Protein AF-A0AAW0Q7K5-F1 (afdb_monomer_lite)

Secondary structure (DSSP, 8-state):
--------PPPP--------------------------TTHHHHHHHHHHHHHHHHHHHHHHHHHHHHHHHHHHHSS------------------------------------TTTTTSPPPP-S-HHHHHHHHHHHHHHHHHHHTTTSTTHHHHHHHHHHHHHHHHHHHHHHTSHHHHHS-HHHHHHHHHHHHHHHHHHT-HHHHHHHHHHHHHHHHHHHHGGG--------

Foldseek 3Di:
DDDDDDDDDDDDDDDDDDDDDDDDDDDPPPPPPPPPPPPVVLVVLLVLLVLLLVLLLVLLQVLLVVVQVVLVVVVVDPPPPPPPPPPDDDDDDDDDDDDDDDDDDDPPPPPPPPVVVSDQDHRDSQSLVSLVSVLSVQCVVLVVCPVPDPCSNVVSVVVSVLSNVLSCLSVVSNDSVLSVVDDVSSVSNLVSSLVSSVVSVPVVSNVSSVVSVVVVVCVVVPPVPPPDDPDDD

Sequence (233 aa):
MDYQMDCDGPPSDQQPTTFTPGARHRSIASAASHGSRDSNQVPQVYIAIGRIHEICLRATSIYLSALDANRRARESCPALPTTPRTLFNDNNDSSNCNTGSHAGSPCHHPQQDENTTRQIPQPSNSLLKNISIICNQLWKGSQRDRLDVLNVEREAAKTMALLLEWAETVVLGDYDEWALAGEDAFWKVVHAGRHLCDWLGVQESIEAMNELETQLASEVGGIKGGGGVSTTE

Radius of gyration: 32.58 Å; chains: 1; bounding box: 55×69×115 Å

pLDDT: mean 72.69, std 23.56, range [35.53, 98.5]

Structure (mmCIF, N/CA/C/O backbone):
data_AF-A0AAW0Q7K5-F1
#
_entry.id   AF-A0AAW0Q7K5-F1
#
loop_
_atom_site.group_PDB
_atom_site.id
_atom_site.type_symbol
_atom_site.label_atom_id
_atom_site.label_alt_id
_atom_site.label_comp_id
_atom_site.label_asym_id
_atom_site.label_entity_id
_atom_site.label_seq_id
_atom_site.pdbx_PDB_ins_code
_atom_site.Cartn_x
_atom_site.Cartn_y
_atom_site.Cartn_z
_atom_site.occupancy
_atom_site.B_iso_or_equiv
_atom_site.auth_seq_id
_atom_site.auth_comp_id
_atom_site.auth_asym_id
_atom_site.auth_atom_id
_atom_site.pdbx_PDB_model_num
ATOM 1 N N . MET A 1 1 ? -34.320 -46.831 13.218 1.00 48.16 1 MET A N 1
ATOM 2 C CA . MET A 1 1 ? -33.820 -45.885 12.200 1.00 48.16 1 MET A CA 1
ATOM 3 C C . MET A 1 1 ? -32.331 -46.116 12.142 1.00 48.16 1 MET A C 1
ATOM 5 O O . MET A 1 1 ? -31.591 -45.529 12.921 1.00 48.16 1 MET A O 1
ATOM 9 N N . ASP A 1 2 ? -31.951 -47.085 11.320 1.00 42.22 2 ASP A N 1
ATOM 10 C CA . ASP A 1 2 ? -30.590 -47.581 11.172 1.00 42.22 2 ASP A CA 1
ATOM 11 C C . ASP A 1 2 ? -29.935 -46.842 10.009 1.00 42.22 2 ASP A C 1
ATOM 13 O O . ASP A 1 2 ? -30.425 -46.891 8.881 1.00 42.22 2 ASP A O 1
ATOM 17 N N . TYR A 1 3 ? -28.865 -46.106 10.301 1.00 52.34 3 TYR A N 1
ATOM 18 C CA . TYR A 1 3 ? -28.045 -45.453 9.288 1.00 52.34 3 TYR A CA 1
ATOM 19 C C . TYR A 1 3 ? -26.945 -46.423 8.851 1.00 52.34 3 TYR A C 1
ATOM 21 O O . TYR A 1 3 ? -25.943 -46.601 9.541 1.00 52.34 3 TYR A O 1
ATOM 29 N N . GLN A 1 4 ? -27.173 -47.059 7.704 1.00 59.16 4 GLN A N 1
ATOM 30 C CA . GLN A 1 4 ? -26.191 -47.833 6.954 1.00 59.16 4 GLN A CA 1
ATOM 31 C C . GLN A 1 4 ? -25.185 -46.850 6.323 1.00 59.16 4 GLN A C 1
ATOM 33 O O . GLN A 1 4 ? -25.566 -45.987 5.535 1.00 59.16 4 GLN A O 1
ATOM 38 N N . MET A 1 5 ? -23.917 -46.937 6.726 1.00 55.69 5 MET A N 1
ATOM 39 C CA . MET A 1 5 ? -22.789 -46.229 6.111 1.00 55.69 5 MET A CA 1
ATOM 40 C C . MET A 1 5 ? -22.217 -47.118 5.004 1.00 55.69 5 MET A C 1
ATOM 42 O O . MET A 1 5 ? -21.571 -48.121 5.307 1.00 55.69 5 MET A O 1
ATOM 46 N N . ASP A 1 6 ? -22.460 -46.760 3.744 1.00 55.06 6 ASP A N 1
ATOM 47 C CA . ASP A 1 6 ? -21.810 -47.380 2.588 1.00 55.06 6 ASP A CA 1
ATOM 48 C C . ASP A 1 6 ? -20.457 -46.702 2.327 1.00 55.06 6 ASP A C 1
ATOM 50 O O . ASP A 1 6 ? -20.365 -45.495 2.092 1.00 55.06 6 ASP A O 1
ATOM 54 N N . CYS A 1 7 ? -19.392 -47.500 2.412 1.00 47.88 7 CYS A N 1
ATOM 55 C CA . CYS A 1 7 ? -18.019 -47.116 2.111 1.00 47.88 7 CYS A CA 1
ATOM 56 C C . CYS A 1 7 ? -17.671 -47.555 0.682 1.00 47.88 7 CYS A C 1
ATOM 58 O O . CYS A 1 7 ? -17.270 -48.701 0.484 1.00 47.88 7 CYS A O 1
ATOM 60 N N . ASP A 1 8 ? -17.764 -46.651 -0.293 1.00 51.53 8 ASP A N 1
ATOM 61 C CA . ASP A 1 8 ? -17.207 -46.867 -1.635 1.00 51.53 8 ASP A CA 1
ATOM 62 C C . ASP A 1 8 ? -15.776 -46.314 -1.710 1.00 51.53 8 ASP A C 1
ATOM 64 O O . ASP A 1 8 ? -15.538 -45.105 -1.764 1.00 51.53 8 ASP A O 1
ATOM 68 N N . GLY A 1 9 ? -14.803 -47.227 -1.686 1.00 49.44 9 GLY A N 1
ATOM 69 C CA . GLY A 1 9 ? -13.402 -46.947 -1.996 1.00 49.44 9 GLY A CA 1
ATOM 70 C C . GLY A 1 9 ? -13.137 -47.040 -3.507 1.00 49.44 9 GLY A C 1
ATOM 71 O O . GLY A 1 9 ? -13.706 -47.909 -4.169 1.00 49.44 9 GLY A O 1
ATOM 72 N N . PRO A 1 10 ? -12.271 -46.189 -4.086 1.00 63.78 10 PRO A N 1
ATOM 73 C CA . PRO A 1 10 ? -11.915 -46.290 -5.497 1.00 63.78 10 PRO A CA 1
ATOM 74 C C . PRO A 1 10 ? -10.906 -47.430 -5.752 1.00 63.78 10 PRO A C 1
ATOM 76 O O . PRO A 1 10 ? -10.040 -47.684 -4.910 1.00 63.78 10 PRO A O 1
ATOM 79 N N . PRO A 1 11 ? -10.971 -48.104 -6.917 1.00 56.28 11 PRO A N 1
ATOM 80 C CA . PRO A 1 11 ? -10.073 -49.203 -7.242 1.00 56.28 11 PRO A CA 1
ATOM 81 C C . PRO A 1 11 ? -8.685 -48.710 -7.673 1.00 56.28 11 PRO A C 1
ATOM 83 O O . PRO A 1 11 ? -8.538 -47.921 -8.609 1.00 56.28 11 PRO A O 1
ATOM 86 N N . SER A 1 12 ? -7.663 -49.248 -7.010 1.00 49.50 12 SER A N 1
ATOM 87 C CA . SER A 1 12 ? -6.298 -49.349 -7.522 1.00 49.50 12 SER A CA 1
ATOM 88 C C . SER A 1 12 ? -6.252 -50.416 -8.613 1.00 49.50 12 SER A C 1
ATOM 90 O O . SER A 1 12 ? -6.613 -51.551 -8.333 1.00 49.50 12 SER A O 1
ATOM 92 N N . ASP A 1 13 ? -5.823 -50.053 -9.822 1.00 42.06 13 ASP A N 1
ATOM 93 C CA . ASP A 1 13 ? -4.939 -50.863 -10.675 1.00 42.06 13 ASP A CA 1
ATOM 94 C C . ASP A 1 13 ? -4.779 -50.207 -12.051 1.00 42.06 13 ASP A C 1
ATOM 96 O O . ASP A 1 13 ? -5.705 -50.175 -12.861 1.00 42.06 13 ASP A O 1
ATOM 100 N N . GLN A 1 14 ? -3.567 -49.724 -12.337 1.00 44.19 14 GLN A N 1
ATOM 101 C CA . GLN A 1 14 ? -2.976 -49.831 -13.671 1.00 44.19 14 GLN A CA 1
ATOM 102 C C . GLN A 1 14 ? -1.459 -49.623 -13.593 1.00 44.19 14 GLN A C 1
ATOM 104 O O . GLN A 1 14 ? -0.951 -48.546 -13.286 1.00 44.19 14 GLN A O 1
ATOM 109 N N . GLN A 1 15 ? -0.753 -50.725 -13.832 1.00 43.06 15 GLN A N 1
ATOM 110 C CA . GLN A 1 15 ? 0.696 -50.833 -13.947 1.00 43.06 15 GLN A CA 1
ATOM 111 C C . GLN A 1 15 ? 1.222 -50.299 -15.300 1.00 43.06 15 GLN A C 1
ATOM 113 O O . GLN A 1 15 ? 0.446 -50.095 -16.235 1.00 43.06 15 GLN A O 1
ATOM 118 N N . PRO A 1 16 ? 2.548 -50.079 -15.418 1.00 41.94 16 PRO A N 1
ATOM 119 C CA . PRO A 1 16 ? 3.173 -49.308 -16.488 1.00 41.94 16 PRO A CA 1
ATOM 120 C C . PRO A 1 16 ? 3.470 -50.153 -17.734 1.00 41.94 16 PRO A C 1
ATOM 122 O O . PRO A 1 16 ? 4.047 -51.235 -17.643 1.00 41.94 16 PRO A O 1
ATOM 125 N N . THR A 1 17 ? 3.170 -49.621 -18.920 1.00 48.75 17 THR A N 1
ATOM 126 C CA . THR A 1 17 ? 3.642 -50.195 -20.188 1.00 48.75 17 THR A CA 1
ATOM 127 C C . THR A 1 17 ? 4.863 -49.444 -20.702 1.00 48.75 17 THR A C 1
ATOM 129 O O . THR A 1 17 ? 4.778 -48.314 -21.181 1.00 48.75 17 THR A O 1
ATOM 132 N N . THR A 1 18 ? 6.002 -50.120 -20.625 1.00 35.97 18 THR A N 1
ATOM 133 C CA . THR A 1 18 ? 7.247 -49.826 -21.331 1.00 35.97 18 THR A CA 1
ATOM 134 C C . THR A 1 18 ? 7.020 -49.912 -22.845 1.00 35.97 18 THR A C 1
ATOM 136 O O . THR A 1 18 ? 6.585 -50.952 -23.336 1.00 35.97 18 THR A O 1
ATOM 139 N N . PHE A 1 19 ? 7.356 -48.862 -23.602 1.00 38.25 19 PHE A N 1
ATOM 140 C CA . PHE A 1 19 ? 7.481 -48.929 -25.063 1.00 38.25 19 PHE A CA 1
ATOM 141 C C . PHE A 1 19 ? 8.801 -48.287 -25.513 1.00 38.25 19 PHE A C 1
ATOM 143 O O . PHE A 1 19 ? 9.165 -47.189 -25.099 1.00 38.25 19 PHE A O 1
ATOM 150 N N . THR A 1 20 ? 9.538 -49.044 -26.320 1.00 45.41 20 THR A N 1
ATOM 151 C CA . THR A 1 20 ? 10.900 -48.809 -26.829 1.00 45.41 20 THR A CA 1
ATOM 152 C C . THR A 1 20 ? 10.880 -47.824 -28.022 1.00 45.41 20 THR A C 1
ATOM 154 O O . THR A 1 20 ? 9.831 -47.645 -28.645 1.00 45.41 20 THR A O 1
ATOM 157 N N . PRO A 1 21 ? 12.004 -47.158 -28.364 1.00 40.31 21 PRO A N 1
ATOM 158 C CA . PRO A 1 21 ? 12.016 -45.936 -29.158 1.00 40.31 21 PRO A CA 1
ATOM 159 C C . PRO A 1 21 ? 12.087 -46.209 -30.667 1.00 40.31 21 PRO A C 1
ATOM 161 O O . PRO A 1 21 ? 12.969 -46.915 -31.154 1.00 40.31 21 PRO A O 1
ATOM 164 N N . GLY A 1 22 ? 11.182 -45.580 -31.417 1.00 35.81 22 GLY A N 1
ATOM 165 C CA . GLY A 1 22 ? 11.205 -45.508 -32.876 1.00 35.81 22 GLY A CA 1
ATOM 166 C C . GLY A 1 22 ? 11.502 -44.084 -33.331 1.00 35.81 22 GLY A C 1
ATOM 167 O O . GLY A 1 22 ? 10.640 -43.211 -33.277 1.00 35.81 22 GLY A O 1
ATOM 168 N N . ALA A 1 23 ? 12.731 -43.855 -33.784 1.00 43.56 23 ALA A N 1
ATOM 169 C CA . ALA A 1 23 ? 13.172 -42.613 -34.394 1.00 43.56 23 ALA A CA 1
ATOM 170 C C . ALA A 1 23 ? 12.352 -42.279 -35.651 1.00 43.56 23 ALA A C 1
ATOM 172 O O . ALA A 1 23 ? 12.418 -43.006 -36.641 1.00 43.56 23 ALA A O 1
ATOM 173 N N . ARG A 1 24 ? 11.661 -41.133 -35.653 1.00 46.03 24 ARG A N 1
ATOM 174 C CA . ARG A 1 24 ? 11.363 -40.373 -36.875 1.00 46.03 24 ARG A CA 1
ATOM 175 C C . ARG A 1 24 ? 11.448 -38.877 -36.601 1.00 46.03 24 ARG A C 1
ATOM 177 O O . ARG A 1 24 ? 10.624 -38.297 -35.905 1.00 46.03 24 ARG A O 1
ATOM 184 N N . HIS A 1 25 ? 12.475 -38.286 -37.203 1.00 45.00 25 HIS A N 1
ATOM 185 C CA . HIS A 1 25 ? 12.645 -36.862 -37.437 1.00 45.00 25 HIS A CA 1
ATOM 186 C C . HIS A 1 25 ? 11.341 -36.212 -37.920 1.00 45.00 25 HIS A C 1
ATOM 188 O O . HIS A 1 25 ? 10.859 -36.498 -39.017 1.00 45.00 25 HIS A O 1
ATOM 194 N N . ARG A 1 26 ? 10.847 -35.240 -37.157 1.00 41.09 26 ARG A N 1
ATOM 195 C CA . ARG A 1 26 ? 10.218 -34.051 -37.729 1.00 41.09 26 ARG A CA 1
ATOM 196 C C . ARG A 1 26 ? 10.632 -32.859 -36.884 1.00 41.09 26 ARG A C 1
ATOM 198 O O . ARG A 1 26 ? 10.042 -32.566 -35.852 1.00 41.09 26 ARG A O 1
ATOM 205 N N . SER A 1 27 ? 11.710 -32.225 -37.330 1.00 45.34 27 SER A N 1
ATOM 206 C CA . SER A 1 27 ? 12.123 -30.904 -36.888 1.00 45.34 27 SER A CA 1
ATOM 207 C C . SER A 1 27 ? 10.969 -29.934 -37.116 1.00 45.34 27 SER A C 1
ATOM 209 O O . SER A 1 27 ? 10.717 -29.518 -38.244 1.00 45.34 27 SER A O 1
ATOM 211 N N . ILE A 1 28 ? 10.262 -29.585 -36.048 1.00 45.12 28 ILE A N 1
ATOM 212 C CA . ILE A 1 28 ? 9.583 -28.301 -35.967 1.00 45.12 28 ILE A CA 1
ATOM 213 C C . ILE A 1 28 ? 10.525 -27.461 -35.127 1.00 45.12 28 ILE A C 1
ATOM 215 O O . ILE A 1 28 ? 10.642 -27.648 -33.918 1.00 45.12 28 ILE A O 1
ATOM 219 N N . ALA A 1 29 ? 11.292 -26.623 -35.821 1.00 38.12 29 ALA A N 1
ATOM 220 C CA . ALA A 1 29 ? 12.074 -25.580 -35.199 1.00 38.12 29 ALA A CA 1
ATOM 221 C C . ALA A 1 29 ? 11.108 -24.741 -34.357 1.00 38.12 29 ALA A C 1
ATOM 223 O O . ALA A 1 29 ? 10.303 -23.980 -34.891 1.00 38.12 29 ALA A O 1
ATOM 224 N N . SER A 1 30 ? 11.165 -24.928 -33.039 1.00 40.69 30 SER A N 1
ATOM 225 C CA . SER A 1 30 ? 10.690 -23.925 -32.105 1.00 40.69 30 SER A CA 1
ATOM 226 C C . SER A 1 30 ? 11.615 -22.738 -32.311 1.00 40.69 30 SER A C 1
ATOM 228 O O . SER A 1 30 ? 12.743 -22.712 -31.815 1.00 40.69 30 SER A O 1
ATOM 230 N N . ALA A 1 31 ? 11.184 -21.809 -33.161 1.00 43.22 31 ALA A N 1
ATOM 231 C CA . ALA A 1 31 ? 11.765 -20.488 -33.233 1.00 43.22 31 ALA A CA 1
ATOM 232 C C . ALA A 1 31 ? 11.447 -19.816 -31.896 1.00 43.22 31 ALA A C 1
ATOM 234 O O . ALA A 1 31 ? 10.481 -19.071 -31.764 1.00 43.22 31 ALA A O 1
ATOM 235 N N . ALA A 1 32 ? 12.247 -20.135 -30.879 1.00 42.28 32 ALA A N 1
ATOM 236 C CA . ALA A 1 32 ? 12.397 -19.292 -29.720 1.00 42.28 32 ALA A CA 1
ATOM 237 C C . ALA A 1 32 ? 12.980 -17.988 -30.257 1.00 42.28 32 ALA A C 1
ATOM 239 O O . ALA A 1 32 ? 14.195 -17.860 -30.413 1.00 42.28 32 ALA A O 1
ATOM 240 N N . SER A 1 33 ? 12.102 -17.049 -30.610 1.00 39.16 33 SER A N 1
ATOM 241 C CA . SER A 1 33 ? 12.466 -15.663 -30.833 1.00 39.16 33 SER A CA 1
ATOM 242 C C . SER A 1 33 ? 13.010 -15.149 -29.506 1.00 39.16 33 SER A C 1
ATOM 244 O O . SER A 1 33 ? 12.282 -14.609 -28.676 1.00 39.16 33 SER A O 1
ATOM 246 N N . HIS A 1 34 ? 14.299 -15.375 -29.281 1.00 43.19 34 HIS A N 1
ATOM 247 C CA . HIS A 1 34 ? 15.086 -14.579 -28.365 1.00 43.19 34 HIS A CA 1
ATOM 248 C C . HIS A 1 34 ? 15.122 -13.200 -29.010 1.00 43.19 34 HIS A C 1
ATOM 250 O O . HIS A 1 34 ? 16.014 -12.885 -29.795 1.00 43.19 34 HIS A O 1
ATOM 256 N N . GLY A 1 35 ? 14.056 -12.429 -28.771 1.00 43.75 35 GLY A N 1
ATOM 257 C CA . GLY A 1 35 ? 14.071 -11.000 -28.997 1.00 43.75 35 GLY A CA 1
ATOM 258 C C . GLY A 1 35 ? 15.314 -10.494 -28.293 1.00 43.75 35 GLY A C 1
ATOM 259 O O . GLY A 1 35 ? 15.504 -10.776 -27.110 1.00 43.75 35 GLY A O 1
ATOM 260 N N . SER A 1 36 ? 16.198 -9.874 -29.067 1.00 45.12 36 SER A N 1
ATOM 261 C CA . SER A 1 36 ? 17.398 -9.214 -28.580 1.00 45.12 36 SER A CA 1
ATOM 262 C C . SER A 1 36 ? 16.967 -8.258 -27.475 1.00 45.12 36 SER A C 1
ATOM 264 O O . SER A 1 36 ? 16.436 -7.187 -27.751 1.00 45.12 36 SER A O 1
ATOM 266 N N . ARG A 1 37 ? 17.080 -8.710 -26.224 1.00 52.72 37 ARG A N 1
ATOM 267 C CA . ARG A 1 37 ? 16.755 -7.933 -25.035 1.00 52.72 37 ARG A CA 1
ATOM 268 C C . ARG A 1 37 ? 17.835 -6.867 -24.986 1.00 52.72 37 ARG A C 1
ATOM 270 O O . ARG A 1 37 ? 18.975 -7.178 -24.644 1.00 52.72 37 ARG A O 1
ATOM 277 N N . ASP A 1 38 ? 17.505 -5.670 -25.465 1.00 57.50 38 ASP A N 1
ATOM 278 C CA . ASP A 1 38 ? 18.436 -4.551 -25.510 1.00 57.50 38 ASP A CA 1
ATOM 279 C C . ASP A 1 38 ? 19.081 -4.419 -24.132 1.00 57.50 38 ASP A C 1
ATOM 281 O O . ASP A 1 38 ? 18.396 -4.286 -23.117 1.00 57.50 38 ASP A O 1
ATOM 285 N N . SER A 1 39 ? 20.410 -4.468 -24.079 1.00 58.66 39 SER A N 1
ATOM 286 C CA . SER A 1 39 ? 21.181 -4.363 -22.833 1.00 58.66 39 SER A CA 1
ATOM 287 C C . SER A 1 39 ? 20.890 -3.068 -22.060 1.00 58.66 39 SER A C 1
ATOM 289 O O . SER A 1 39 ? 21.187 -2.975 -20.873 1.00 58.66 39 SER A O 1
ATOM 291 N N . ASN A 1 40 ? 20.263 -2.088 -22.717 1.00 60.69 40 ASN A N 1
ATOM 292 C CA . ASN A 1 40 ? 19.808 -0.826 -22.139 1.00 60.69 40 ASN A CA 1
ATOM 293 C C . ASN A 1 40 ? 18.441 -0.913 -21.434 1.00 60.69 40 ASN A C 1
ATOM 295 O O . ASN A 1 40 ? 18.081 0.018 -20.718 1.00 60.69 40 ASN A O 1
ATOM 299 N N . GLN A 1 41 ? 17.682 -2.002 -21.595 1.00 67.00 41 GLN A N 1
ATOM 300 C CA . GLN A 1 41 ? 16.351 -2.161 -20.999 1.00 67.00 41 GLN A CA 1
ATOM 301 C C . GLN A 1 41 ? 16.420 -2.564 -19.516 1.00 67.00 41 GLN A C 1
ATOM 303 O O . GLN A 1 41 ? 15.603 -2.123 -18.713 1.00 67.00 41 GLN A O 1
ATOM 308 N N . VAL A 1 42 ? 17.423 -3.360 -19.129 1.00 68.62 42 VAL A N 1
ATOM 309 C CA . VAL A 1 42 ? 17.594 -3.839 -17.744 1.00 68.62 42 VAL A CA 1
ATOM 310 C C . VAL A 1 42 ? 17.859 -2.689 -16.753 1.00 68.62 42 VAL A C 1
ATOM 312 O O . VAL A 1 42 ? 17.184 -2.645 -15.724 1.00 68.62 42 VAL A O 1
ATOM 315 N N . PRO A 1 43 ? 18.738 -1.705 -17.047 1.00 74.88 43 PRO A N 1
ATOM 316 C CA . PRO A 1 43 ? 18.924 -0.545 -16.173 1.00 74.88 43 PRO A CA 1
ATOM 317 C C . PRO A 1 43 ? 17.666 0.319 -16.008 1.00 74.88 43 PRO A C 1
ATOM 319 O O . PRO A 1 43 ? 17.422 0.829 -14.918 1.00 74.88 43 PRO A O 1
ATOM 322 N N . GLN A 1 44 ? 16.852 0.472 -17.061 1.00 80.62 44 GLN A N 1
ATOM 323 C CA . GLN A 1 44 ? 15.630 1.286 -16.997 1.00 80.62 44 GLN A CA 1
ATOM 324 C C . GLN A 1 44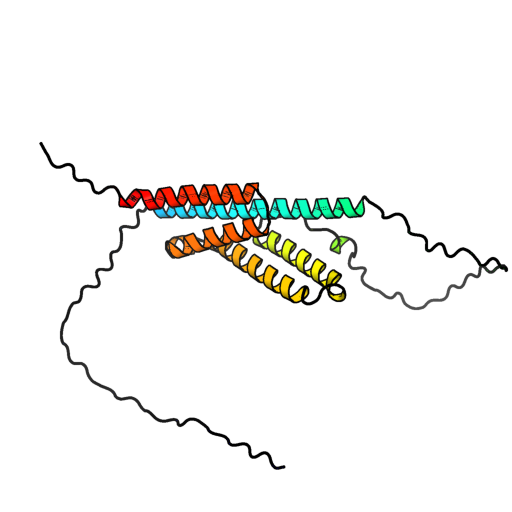 ? 14.556 0.647 -16.116 1.00 80.62 44 GLN A C 1
ATOM 326 O O . GLN A 1 44 ? 13.931 1.335 -15.311 1.00 80.62 44 GLN A O 1
ATOM 331 N N . VAL A 1 45 ? 14.398 -0.677 -16.201 1.00 82.50 45 VAL A N 1
ATOM 332 C CA . VAL A 1 45 ? 13.488 -1.432 -15.327 1.00 82.50 45 VAL A CA 1
ATOM 333 C C . VAL A 1 45 ? 13.878 -1.259 -13.858 1.00 82.50 45 VAL A C 1
ATOM 335 O O . VAL A 1 45 ? 13.014 -0.971 -13.035 1.00 82.50 45 VAL A O 1
ATOM 338 N N . TYR A 1 46 ? 15.170 -1.351 -13.533 1.00 84.62 46 TYR A N 1
ATOM 339 C CA . TYR A 1 46 ? 15.649 -1.157 -12.162 1.00 84.62 46 TYR A CA 1
ATOM 340 C C . TYR A 1 46 ? 15.352 0.258 -11.639 1.00 84.62 46 TYR A C 1
ATOM 342 O O . TYR A 1 46 ? 14.815 0.428 -10.546 1.00 84.62 46 TYR A O 1
ATOM 350 N N . ILE A 1 47 ? 15.619 1.288 -12.451 1.00 88.19 47 ILE A N 1
ATOM 351 C CA . ILE A 1 47 ? 15.317 2.683 -12.095 1.00 88.19 47 ILE A CA 1
ATOM 352 C C . ILE A 1 47 ? 13.813 2.880 -11.866 1.00 88.19 47 ILE A C 1
ATOM 354 O O . ILE A 1 47 ? 13.416 3.557 -10.915 1.00 88.19 47 ILE A O 1
ATOM 358 N N . ALA A 1 48 ? 12.973 2.300 -12.722 1.00 90.12 48 ALA A N 1
ATOM 359 C CA . ALA A 1 48 ? 11.524 2.393 -12.602 1.00 90.12 48 ALA A CA 1
ATOM 360 C C . ALA A 1 48 ? 11.009 1.721 -11.324 1.00 90.12 48 ALA A C 1
ATOM 362 O O . ALA A 1 48 ? 10.222 2.322 -10.595 1.00 90.12 48 ALA A O 1
ATOM 363 N N . ILE A 1 49 ? 11.496 0.520 -11.010 1.00 90.94 49 ILE A N 1
ATOM 364 C CA . ILE A 1 49 ? 11.156 -0.191 -9.773 1.00 90.94 49 ILE A CA 1
ATOM 365 C C . ILE A 1 49 ? 11.580 0.614 -8.541 1.00 90.94 49 ILE A C 1
ATOM 367 O O . ILE A 1 49 ? 10.765 0.815 -7.639 1.00 90.94 49 ILE A O 1
ATOM 371 N N . GLY A 1 50 ? 12.800 1.158 -8.532 1.00 91.94 50 GLY A N 1
ATOM 372 C 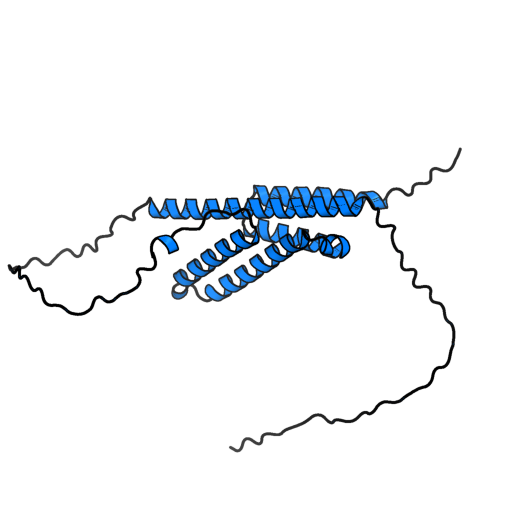CA . GLY A 1 50 ? 13.262 2.022 -7.445 1.00 91.94 50 GLY A CA 1
ATOM 373 C C . GLY A 1 50 ? 12.352 3.241 -7.251 1.00 91.94 50 GLY A C 1
ATOM 374 O O . GLY A 1 50 ? 12.009 3.598 -6.124 1.00 91.94 50 GLY A O 1
ATOM 375 N N . ARG A 1 51 ? 11.864 3.848 -8.343 1.00 94.94 51 ARG A N 1
ATOM 376 C CA . ARG A 1 51 ? 10.879 4.943 -8.269 1.00 94.94 51 ARG A CA 1
ATOM 377 C C . ARG A 1 51 ? 9.539 4.492 -7.689 1.00 94.94 51 ARG A C 1
ATOM 379 O O . ARG A 1 51 ? 8.982 5.223 -6.873 1.00 94.94 51 ARG A O 1
ATOM 386 N N . ILE A 1 52 ? 9.032 3.318 -8.070 1.00 95.81 52 ILE A N 1
ATOM 387 C CA . ILE A 1 52 ? 7.794 2.747 -7.506 1.00 95.81 52 ILE A CA 1
ATOM 388 C C . ILE A 1 52 ? 7.953 2.563 -5.994 1.00 95.81 52 ILE A C 1
ATOM 390 O O . ILE A 1 52 ? 7.109 3.035 -5.229 1.00 95.81 52 ILE A O 1
ATOM 394 N N . HIS A 1 53 ? 9.064 1.965 -5.557 1.00 96.06 53 HIS A N 1
ATOM 395 C CA . HIS A 1 53 ? 9.365 1.786 -4.139 1.00 96.06 53 HIS A CA 1
ATOM 396 C C . HIS A 1 53 ? 9.380 3.125 -3.381 1.00 96.06 53 HIS A C 1
ATOM 398 O O . HIS A 1 53 ? 8.707 3.260 -2.357 1.00 96.06 53 HIS A O 1
ATOM 404 N N . GLU A 1 54 ? 10.069 4.142 -3.905 1.00 96.88 54 GLU A N 1
ATOM 405 C CA . GLU A 1 54 ? 10.124 5.484 -3.306 1.00 96.88 54 GLU A CA 1
ATOM 406 C C . GLU A 1 54 ? 8.747 6.162 -3.216 1.00 96.88 54 GLU A C 1
ATOM 408 O O . GLU A 1 54 ? 8.418 6.786 -2.201 1.00 96.88 54 GLU A O 1
ATOM 413 N N . ILE A 1 55 ? 7.908 6.028 -4.250 1.00 97.94 55 ILE A N 1
ATOM 414 C CA . ILE A 1 55 ? 6.539 6.561 -4.242 1.00 97.94 55 ILE A CA 1
ATOM 415 C C . ILE A 1 55 ? 5.718 5.888 -3.136 1.00 97.94 55 ILE A C 1
ATOM 417 O O . ILE A 1 55 ? 5.101 6.584 -2.325 1.00 97.94 55 ILE A O 1
ATOM 421 N N . CYS A 1 56 ? 5.744 4.555 -3.050 1.00 98.19 56 CYS A N 1
ATOM 422 C CA . CYS A 1 56 ? 5.027 3.805 -2.018 1.00 98.19 56 CYS A CA 1
ATOM 423 C C . CYS A 1 56 ? 5.543 4.124 -0.604 1.00 98.19 56 CYS A C 1
ATOM 425 O O . CYS A 1 56 ? 4.760 4.272 0.341 1.00 98.19 56 CYS A O 1
ATOM 427 N N . LEU A 1 57 ? 6.859 4.279 -0.440 1.00 98.00 57 LEU A N 1
ATOM 428 C CA . LEU A 1 57 ? 7.469 4.644 0.836 1.00 98.00 57 LEU A CA 1
ATOM 429 C C . LEU A 1 57 ? 7.021 6.039 1.295 1.00 98.00 57 LEU A C 1
ATOM 431 O O . LEU A 1 57 ? 6.654 6.233 2.461 1.00 98.00 57 LEU A O 1
ATOM 435 N N . ARG A 1 58 ? 6.981 7.005 0.374 1.00 97.88 58 ARG A N 1
ATOM 436 C CA . ARG A 1 58 ? 6.469 8.351 0.651 1.00 97.88 58 ARG A CA 1
ATOM 437 C C . ARG A 1 58 ? 4.981 8.325 0.994 1.00 97.88 58 ARG A C 1
ATOM 439 O O . ARG A 1 58 ? 4.591 8.922 1.996 1.00 97.88 58 ARG A O 1
ATOM 446 N N . ALA A 1 59 ? 4.178 7.590 0.223 1.00 98.19 59 ALA A N 1
ATOM 447 C CA . ALA A 1 59 ? 2.739 7.446 0.444 1.00 98.19 59 ALA A CA 1
ATOM 448 C C . ALA A 1 59 ? 2.439 6.916 1.853 1.00 98.19 59 ALA A C 1
ATOM 450 O O . ALA A 1 59 ? 1.670 7.515 2.606 1.00 98.19 59 ALA A O 1
ATOM 451 N N . THR A 1 60 ? 3.100 5.822 2.247 1.00 98.19 60 THR A N 1
ATOM 452 C CA . THR A 1 60 ? 2.918 5.232 3.583 1.00 98.19 60 THR A CA 1
ATOM 453 C C . THR A 1 60 ? 3.352 6.177 4.700 1.00 98.19 60 THR A C 1
ATOM 455 O O . THR A 1 60 ? 2.690 6.241 5.736 1.00 98.19 60 THR A O 1
ATOM 458 N N . SER A 1 61 ? 4.417 6.954 4.490 1.00 97.56 61 SER A N 1
ATOM 459 C CA . SER A 1 61 ? 4.876 7.946 5.465 1.00 97.56 61 SER A CA 1
ATOM 460 C C . SER A 1 61 ? 3.863 9.076 5.657 1.00 97.56 61 SER A C 1
ATOM 462 O O . SER A 1 61 ? 3.503 9.378 6.794 1.00 97.56 61 SER A O 1
ATOM 464 N N . ILE A 1 62 ? 3.342 9.646 4.562 1.00 97.31 62 ILE A N 1
ATOM 465 C CA . ILE A 1 62 ? 2.309 10.695 4.598 1.00 97.31 62 ILE A CA 1
ATOM 466 C C . ILE A 1 62 ? 1.051 10.181 5.300 1.00 97.31 62 ILE A C 1
ATOM 468 O O . ILE A 1 62 ? 0.517 10.845 6.191 1.00 97.31 62 ILE A O 1
ATOM 472 N N . TYR A 1 63 ? 0.605 8.977 4.944 1.00 97.00 63 TYR A N 1
ATOM 473 C CA . TYR A 1 63 ? -0.564 8.350 5.549 1.00 97.00 63 TYR A CA 1
ATOM 474 C C . TYR A 1 63 ? -0.406 8.177 7.069 1.00 97.00 63 TYR A C 1
ATOM 476 O O . TYR A 1 63 ? -1.293 8.549 7.839 1.00 97.00 63 TYR A O 1
ATOM 484 N N . LEU A 1 64 ? 0.745 7.672 7.527 1.00 96.38 64 LEU A N 1
ATOM 485 C CA . LEU A 1 64 ? 1.038 7.517 8.954 1.00 96.38 64 LEU A CA 1
ATOM 486 C C . LEU A 1 64 ? 1.097 8.863 9.689 1.00 96.38 64 LEU A C 1
ATOM 488 O O . LEU A 1 64 ? 0.563 8.980 10.794 1.00 96.38 64 LEU A O 1
ATOM 492 N N . SER A 1 65 ? 1.689 9.891 9.077 1.00 95.12 65 SER A N 1
ATOM 493 C CA . SER A 1 65 ? 1.683 11.248 9.631 1.00 95.12 65 SER A CA 1
ATOM 494 C C . SER A 1 65 ? 0.264 11.807 9.759 1.00 95.12 65 SER A C 1
ATOM 496 O O . SER A 1 65 ? -0.069 12.395 10.789 1.00 95.12 65 SER A O 1
ATOM 498 N N . ALA A 1 66 ? -0.597 11.584 8.762 1.00 94.38 66 ALA A N 1
ATOM 499 C CA . ALA A 1 66 ? -1.999 11.989 8.810 1.00 94.38 66 ALA A CA 1
ATOM 500 C C . ALA A 1 66 ? -2.778 11.238 9.903 1.00 94.38 66 ALA A C 1
ATOM 502 O O . ALA A 1 66 ? -3.566 11.847 10.630 1.00 94.38 66 ALA A O 1
ATOM 503 N N . LEU A 1 67 ? -2.532 9.935 10.079 1.00 92.75 67 LEU A N 1
ATOM 504 C CA . LEU A 1 67 ? -3.113 9.157 11.176 1.00 92.75 67 LEU A CA 1
ATOM 505 C C . LEU A 1 67 ? -2.709 9.707 12.550 1.00 92.75 67 LEU A C 1
ATOM 507 O O . LEU A 1 67 ? -3.569 9.866 13.419 1.00 92.75 67 LEU A O 1
ATOM 511 N N . ASP A 1 68 ? -1.428 10.022 12.751 1.00 91.69 68 ASP A N 1
ATOM 512 C CA . ASP A 1 68 ? -0.946 10.590 14.013 1.00 91.69 68 ASP A CA 1
ATOM 513 C C . ASP A 1 68 ? -1.530 11.985 14.271 1.00 91.69 68 ASP A C 1
ATOM 515 O O . ASP A 1 68 ? -2.010 12.254 15.375 1.00 91.69 68 ASP A O 1
ATOM 519 N N . ALA A 1 69 ? -1.594 12.845 13.250 1.00 91.12 69 ALA A N 1
ATOM 520 C CA . ALA A 1 69 ? -2.231 14.158 13.347 1.00 91.12 69 ALA A CA 1
ATOM 521 C C . ALA A 1 69 ? -3.721 14.049 13.718 1.00 91.12 69 ALA A C 1
ATOM 523 O O . ALA A 1 69 ? -4.182 14.720 14.645 1.00 91.12 69 ALA A O 1
ATOM 524 N N . ASN A 1 70 ? -4.460 13.147 13.065 1.00 90.75 70 ASN A N 1
ATOM 525 C CA . ASN A 1 70 ? -5.870 12.887 13.362 1.00 90.75 70 ASN A CA 1
ATOM 526 C C . ASN A 1 70 ? -6.076 12.368 14.788 1.00 90.75 70 ASN A C 1
ATOM 528 O O . ASN A 1 70 ? -7.049 12.741 15.448 1.00 90.75 70 ASN A O 1
ATOM 532 N N . ARG A 1 71 ? -5.168 11.524 15.292 1.00 88.00 71 ARG A N 1
ATOM 533 C CA . ARG A 1 71 ? -5.226 11.057 16.681 1.00 88.00 71 ARG A CA 1
ATOM 534 C C . ARG A 1 71 ? -5.011 12.214 17.655 1.00 88.00 71 ARG A C 1
ATOM 536 O O . ARG A 1 71 ? -5.833 12.404 18.548 1.00 88.00 71 ARG A O 1
ATOM 543 N N . ARG A 1 72 ? -3.964 13.020 17.450 1.00 89.06 72 ARG A N 1
ATOM 544 C CA . ARG A 1 72 ? -3.669 14.190 18.297 1.00 89.06 72 ARG A CA 1
ATOM 545 C C . ARG A 1 72 ? -4.825 15.188 18.311 1.00 89.06 72 ARG A C 1
ATOM 547 O O . ARG A 1 72 ? -5.162 15.698 19.373 1.00 89.06 72 ARG A O 1
ATOM 554 N N . ALA A 1 73 ? -5.474 15.421 17.169 1.00 88.31 73 ALA A N 1
ATOM 555 C CA . ALA A 1 73 ? -6.643 16.295 17.086 1.00 88.31 73 ALA A CA 1
ATOM 556 C C . ALA A 1 73 ? -7.790 15.814 17.997 1.00 88.31 73 ALA A C 1
ATOM 558 O O . ALA A 1 73 ? -8.395 16.618 18.707 1.00 88.31 73 ALA A O 1
ATOM 559 N N . ARG A 1 74 ? -8.038 14.497 18.052 1.00 84.69 74 ARG A N 1
ATOM 560 C CA . ARG A 1 74 ? -9.046 13.893 18.945 1.00 84.69 74 ARG A CA 1
ATOM 561 C C . ARG A 1 74 ? -8.662 13.993 20.421 1.00 84.69 74 ARG A C 1
ATOM 563 O O . ARG A 1 74 ? -9.533 14.201 21.253 1.00 84.69 74 ARG A O 1
ATOM 570 N N . GLU A 1 75 ? -7.378 13.871 20.745 1.00 83.94 75 GLU A N 1
ATOM 571 C CA . GLU A 1 75 ? -6.871 14.005 22.120 1.00 83.94 75 GLU A CA 1
ATOM 572 C C . GLU A 1 75 ? -6.902 15.461 22.612 1.00 83.94 75 GLU A C 1
ATOM 574 O O . GLU A 1 75 ? -7.197 15.717 23.777 1.00 83.94 75 GLU A O 1
ATOM 579 N N . SER A 1 76 ? -6.645 16.423 21.721 1.00 76.44 76 SER A N 1
ATOM 580 C CA . SER A 1 76 ? -6.664 17.858 22.036 1.00 76.44 76 SER A CA 1
ATOM 581 C C . SER A 1 76 ? -8.064 18.445 22.237 1.00 76.44 76 SER A C 1
ATOM 583 O O . SER A 1 76 ? -8.188 19.580 22.692 1.00 76.44 76 SER A O 1
ATOM 585 N N . CYS A 1 77 ? -9.113 17.682 21.925 1.00 57.88 77 CYS A N 1
ATOM 586 C CA . CYS A 1 77 ? -10.498 18.076 22.128 1.00 57.88 77 CYS A CA 1
ATOM 587 C C . CYS A 1 77 ? -11.087 17.230 23.269 1.00 57.88 77 CYS A C 1
ATOM 589 O O . CYS A 1 77 ? -11.706 16.197 23.002 1.00 57.88 77 CYS A O 1
ATOM 591 N N . PRO A 1 78 ? -10.891 17.612 24.548 1.00 57.16 78 PRO A N 1
ATOM 592 C CA . PRO A 1 78 ? -11.553 16.927 25.644 1.00 57.16 78 PRO A CA 1
ATOM 593 C C . PRO A 1 78 ? -13.057 17.089 25.433 1.00 57.16 78 PRO A C 1
ATOM 595 O O . PRO A 1 78 ? -13.593 18.194 25.539 1.00 57.16 78 PRO A O 1
ATOM 598 N N . ALA A 1 79 ? -13.743 15.996 25.096 1.00 58.78 79 ALA A N 1
ATOM 599 C CA . ALA A 1 79 ? -15.189 15.947 25.215 1.00 58.78 79 ALA A CA 1
ATOM 600 C C . ALA A 1 79 ? -15.522 16.449 26.624 1.00 58.78 79 ALA A C 1
ATOM 602 O O . ALA A 1 79 ? -14.980 15.922 27.602 1.00 58.78 79 ALA A O 1
ATOM 603 N N . LEU A 1 80 ? -16.327 17.517 26.724 1.00 53.28 80 LEU A N 1
ATOM 604 C CA . LEU A 1 80 ? -16.765 18.032 28.017 1.00 53.28 80 LEU A CA 1
ATOM 605 C C . LEU A 1 80 ? -17.236 16.845 28.864 1.00 53.28 80 LEU A C 1
ATOM 607 O O . LEU A 1 80 ? -17.935 15.979 28.324 1.00 53.28 80 LEU A O 1
ATOM 611 N N . PRO A 1 81 ? -16.895 16.794 30.163 1.00 47.31 81 PRO A N 1
ATOM 612 C CA . PRO A 1 81 ? -17.457 15.792 31.042 1.00 47.31 81 PRO A CA 1
ATOM 613 C C . PRO A 1 81 ? -18.973 15.964 30.988 1.00 47.31 81 PRO A C 1
ATOM 615 O O . PRO A 1 81 ? -19.536 16.901 31.557 1.00 47.31 81 PRO A O 1
ATOM 618 N N . THR A 1 82 ? -19.631 15.064 30.258 1.00 48.16 82 THR A N 1
ATOM 619 C CA . THR A 1 82 ? -21.069 14.880 30.344 1.00 48.16 82 THR A CA 1
ATOM 620 C C . THR A 1 82 ? -21.269 14.269 31.713 1.00 48.16 82 THR A C 1
ATOM 622 O O . THR A 1 82 ? -21.207 13.061 31.914 1.00 48.16 82 THR A O 1
ATOM 625 N N . THR A 1 83 ? -21.371 15.158 32.691 1.00 48.34 83 THR A N 1
ATOM 626 C CA . THR A 1 83 ? -21.841 14.854 34.026 1.00 48.34 83 THR A CA 1
ATOM 627 C C . THR A 1 83 ? -23.190 14.169 33.831 1.00 48.34 83 THR A C 1
ATOM 629 O O . THR A 1 83 ? -24.076 14.776 33.220 1.00 48.34 83 THR A O 1
ATOM 632 N N . PRO A 1 84 ? -23.400 12.929 34.306 1.00 45.72 84 PRO A N 1
ATOM 633 C CA . PRO A 1 84 ? -24.755 12.465 34.514 1.00 45.72 84 PRO A CA 1
ATOM 634 C C . PRO A 1 84 ? -25.342 13.393 35.575 1.00 45.72 84 PRO A C 1
ATOM 636 O O . PRO A 1 84 ? -25.029 13.324 36.761 1.00 45.72 84 PRO A O 1
ATOM 639 N N . ARG A 1 85 ? -26.134 14.355 35.109 1.00 43.12 85 ARG A N 1
ATOM 640 C CA . ARG A 1 85 ? -26.877 15.293 35.935 1.00 43.12 85 ARG A CA 1
ATOM 641 C C . ARG A 1 85 ? -28.057 14.537 36.545 1.00 43.12 85 ARG A C 1
ATOM 643 O O . ARG A 1 85 ? -29.200 14.778 36.184 1.00 43.12 85 ARG A O 1
ATOM 650 N N . THR A 1 86 ? -27.790 13.613 37.460 1.00 40.59 86 THR A N 1
ATOM 651 C CA . THR A 1 86 ? -28.793 13.163 38.429 1.00 40.59 86 THR A CA 1
ATOM 652 C C . THR A 1 86 ? -28.789 14.160 39.578 1.00 40.59 86 THR A C 1
ATOM 654 O O . THR A 1 86 ? -28.077 14.017 40.566 1.00 40.59 86 THR A O 1
ATOM 657 N N . LEU A 1 87 ? -29.555 15.234 39.376 1.00 46.75 87 LEU A N 1
ATOM 658 C CA . LEU A 1 87 ? -30.098 16.046 40.457 1.00 46.75 87 LEU A CA 1
ATOM 659 C C . LEU A 1 87 ? -31.031 15.166 41.306 1.00 46.75 87 LEU A C 1
ATOM 661 O O . LEU A 1 87 ? -31.765 14.352 40.748 1.00 46.75 87 LEU A O 1
ATOM 665 N N . PHE A 1 88 ? -31.016 15.422 42.616 1.00 48.19 88 PHE A N 1
ATOM 666 C CA . PHE A 1 88 ? -31.835 14.844 43.692 1.00 48.19 88 PHE A CA 1
ATOM 667 C C . PHE A 1 88 ? -31.335 13.528 44.306 1.00 48.19 88 PHE A C 1
ATOM 669 O O . PHE A 1 88 ? -31.783 12.447 43.944 1.00 48.19 88 PHE A O 1
ATOM 676 N N . ASN A 1 89 ? -30.479 13.642 45.329 1.00 41.38 89 ASN A N 1
ATOM 677 C CA . ASN A 1 89 ? -30.926 13.342 46.694 1.00 41.38 89 ASN A CA 1
ATOM 678 C C . ASN A 1 89 ? -29.951 13.956 47.715 1.00 41.38 89 ASN A C 1
ATOM 680 O O . ASN A 1 89 ? -28.874 13.421 47.970 1.00 41.38 89 ASN A O 1
ATOM 684 N N . ASP A 1 90 ? -30.340 15.093 48.289 1.00 46.72 90 ASP A N 1
ATOM 685 C CA . ASP A 1 90 ? -29.834 15.532 49.586 1.00 46.72 90 ASP A CA 1
ATOM 686 C C . ASP A 1 90 ? -30.299 14.520 50.634 1.00 46.72 90 ASP A C 1
ATOM 688 O O . ASP A 1 90 ? -31.496 14.249 50.713 1.00 46.72 90 ASP A O 1
ATOM 692 N N . ASN A 1 91 ? -29.368 13.943 51.398 1.00 44.72 91 ASN A N 1
ATOM 693 C CA . ASN A 1 91 ? -29.506 13.715 52.840 1.00 44.72 91 ASN A CA 1
ATOM 694 C C . ASN A 1 91 ? -28.282 12.976 53.407 1.00 44.72 91 ASN A C 1
ATOM 696 O O . ASN A 1 91 ? -28.155 11.764 53.292 1.00 44.72 91 ASN A O 1
ATOM 700 N N . ASN A 1 92 ? -27.474 13.769 54.108 1.00 43.06 92 ASN A N 1
ATOM 701 C CA . ASN A 1 92 ? -27.076 13.549 55.495 1.00 43.06 92 ASN A CA 1
ATOM 702 C C . ASN A 1 92 ? -25.995 12.502 55.859 1.00 43.06 92 ASN A C 1
ATOM 704 O O . ASN A 1 92 ? -26.017 11.343 55.465 1.00 43.06 92 ASN A O 1
ATOM 708 N N . ASP A 1 93 ? -25.144 12.984 56.767 1.00 38.62 93 ASP A N 1
ATOM 709 C CA . ASP A 1 93 ? -24.241 12.313 57.705 1.00 38.62 93 ASP A CA 1
ATOM 710 C C . ASP A 1 93 ? -22.813 11.882 57.307 1.00 38.62 93 ASP A C 1
ATOM 712 O O . ASP A 1 93 ? -22.528 10.778 56.857 1.00 38.62 93 ASP A O 1
ATOM 716 N N . SER A 1 94 ? -21.893 12.810 57.602 1.00 42.44 94 SER A N 1
ATOM 717 C CA . SER A 1 94 ? -20.900 12.704 58.684 1.00 42.44 94 SER A CA 1
ATOM 718 C C . SER A 1 94 ? -19.957 11.491 58.739 1.00 42.44 94 SER A C 1
ATOM 720 O O . SER A 1 94 ? -20.328 10.393 59.137 1.00 42.44 94 SER A O 1
ATOM 722 N N . SER A 1 95 ? -18.662 11.823 58.603 1.00 43.53 95 SER A N 1
ATOM 723 C CA . SER A 1 95 ? -17.492 11.242 59.295 1.00 43.53 95 SER A CA 1
ATOM 724 C C . SER A 1 95 ? -17.145 9.767 59.052 1.00 43.53 95 SER A C 1
ATOM 726 O O . SER A 1 95 ? -17.881 8.878 59.446 1.00 43.53 95 SER A O 1
ATOM 728 N N . ASN A 1 96 ? -15.926 9.495 58.566 1.00 38.84 96 ASN A N 1
ATOM 729 C CA . ASN A 1 96 ? -14.838 9.020 59.434 1.00 38.84 96 ASN A CA 1
ATOM 730 C C . ASN A 1 96 ? -13.538 8.850 58.626 1.00 38.84 96 ASN A C 1
ATOM 732 O O . ASN A 1 96 ? -13.455 8.046 57.700 1.00 38.84 96 ASN A O 1
ATOM 736 N N . CYS A 1 97 ? -12.505 9.593 59.002 1.00 41.97 97 CYS A N 1
ATOM 737 C CA . CYS A 1 97 ? -11.127 9.269 58.674 1.00 41.97 97 CYS A CA 1
ATOM 738 C C . CYS A 1 97 ? -10.695 8.092 59.556 1.00 41.97 97 CYS A C 1
ATOM 740 O O . CYS A 1 97 ? -10.778 8.186 60.773 1.00 41.97 97 CYS A O 1
ATOM 742 N N . ASN A 1 98 ? -10.213 6.994 58.968 1.00 37.53 98 ASN A N 1
ATOM 743 C CA . ASN A 1 98 ? -9.398 6.037 59.710 1.00 37.53 98 ASN A CA 1
ATOM 744 C C . ASN A 1 98 ? -8.349 5.365 58.820 1.00 37.53 98 ASN A C 1
ATOM 746 O O . ASN A 1 98 ? -8.622 4.513 57.980 1.00 37.53 98 ASN A O 1
ATOM 750 N N . THR A 1 99 ? -7.125 5.810 59.072 1.00 42.91 99 THR A N 1
ATOM 751 C CA . THR A 1 99 ? -5.856 5.089 59.061 1.00 42.91 99 THR A CA 1
ATOM 752 C C . THR A 1 99 ? -6.007 3.580 59.280 1.00 42.91 99 THR A C 1
ATOM 754 O O . THR A 1 99 ? -6.559 3.143 60.287 1.00 42.91 99 THR A O 1
ATOM 757 N N . GLY A 1 100 ? -5.431 2.789 58.375 1.00 35.53 100 GLY A N 1
ATOM 758 C CA . GLY A 1 100 ? -5.340 1.336 58.487 1.00 35.53 100 GLY A CA 1
ATOM 759 C C . GLY A 1 100 ? -4.234 0.786 57.592 1.00 35.53 100 GLY A C 1
ATOM 760 O O . GLY A 1 100 ? -4.504 0.239 56.530 1.00 35.53 100 GLY A O 1
ATOM 761 N N . SER A 1 101 ? -2.978 0.949 58.016 1.00 41.66 101 SER A N 1
ATOM 762 C CA . SER A 1 101 ? -1.863 0.138 57.520 1.00 41.66 101 SER A CA 1
ATOM 763 C C . SER A 1 101 ? -2.065 -1.301 57.974 1.00 41.66 101 SER A C 1
ATOM 765 O O . SER A 1 101 ? -2.010 -1.528 59.173 1.00 41.66 101 SER A O 1
ATOM 767 N N . HIS A 1 102 ? -2.208 -2.254 57.052 1.00 39.81 102 HIS A N 1
ATOM 768 C CA . HIS A 1 102 ? -1.637 -3.598 57.190 1.00 39.81 102 HIS A CA 1
ATOM 769 C C . HIS A 1 102 ? -1.476 -4.268 55.814 1.00 39.81 102 HIS A C 1
ATOM 771 O O . HIS A 1 102 ? -2.430 -4.494 55.080 1.00 39.81 102 HIS A O 1
ATOM 777 N N . ALA A 1 103 ? -0.204 -4.527 55.509 1.00 44.38 103 ALA A N 1
ATOM 778 C CA . ALA A 1 103 ? 0.394 -5.467 54.568 1.00 44.38 103 ALA A CA 1
ATOM 779 C C . ALA A 1 103 ? -0.512 -6.499 53.863 1.00 44.38 103 ALA A C 1
ATOM 781 O O . ALA A 1 103 ? -1.186 -7.297 54.510 1.00 44.38 103 ALA A O 1
ATOM 782 N N . GLY A 1 104 ? -0.354 -6.600 52.538 1.00 37.00 104 GLY A N 1
ATOM 783 C CA . GLY A 1 104 ? -0.756 -7.781 51.773 1.00 37.00 104 GLY A CA 1
ATOM 784 C C . GLY A 1 104 ? -0.671 -7.589 50.258 1.00 37.00 104 GLY A C 1
ATOM 785 O O . GLY A 1 104 ? -1.599 -7.070 49.660 1.00 37.00 104 GLY A O 1
ATOM 786 N N . SER A 1 105 ? 0.425 -8.068 49.661 1.00 42.41 105 SER A N 1
ATOM 787 C CA . SER A 1 105 ? 0.674 -8.238 48.217 1.00 42.41 105 SER A CA 1
ATOM 788 C C . SER A 1 105 ? 0.791 -6.980 47.342 1.00 42.41 105 SER A C 1
ATOM 790 O O . SER A 1 105 ? -0.213 -6.426 46.897 1.00 42.41 105 SER A O 1
ATOM 792 N N . PRO A 1 106 ? 2.020 -6.605 46.928 1.00 42.94 106 PRO A N 1
ATOM 793 C CA . PRO A 1 106 ? 2.196 -5.923 45.661 1.00 42.94 106 PRO A CA 1
ATOM 794 C C . PRO A 1 106 ? 1.824 -6.928 44.570 1.00 42.94 106 PRO A C 1
ATOM 796 O O . PRO A 1 106 ? 2.593 -7.835 44.247 1.00 42.94 106 PRO A O 1
ATOM 799 N N . CYS A 1 107 ? 0.631 -6.788 44.000 1.00 36.25 107 CYS A N 1
ATOM 800 C CA . CYS A 1 107 ? 0.396 -7.296 42.660 1.00 36.25 107 CYS A CA 1
ATOM 801 C C . CYS A 1 107 ? 1.386 -6.566 41.747 1.00 36.25 107 CYS A C 1
ATOM 803 O O . CYS A 1 107 ? 1.117 -5.462 41.281 1.00 36.25 107 CYS A O 1
ATOM 805 N N . HIS A 1 108 ? 2.553 -7.171 41.524 1.00 43.38 108 HIS A N 1
ATOM 806 C CA . HIS A 1 108 ? 3.416 -6.868 40.394 1.00 43.38 108 HIS A CA 1
ATOM 807 C C . HIS A 1 108 ? 2.649 -7.251 39.124 1.00 43.38 108 HIS A C 1
ATOM 809 O O . HIS A 1 108 ? 2.879 -8.290 38.514 1.00 43.38 108 HIS A O 1
ATOM 815 N N . HIS A 1 109 ? 1.697 -6.409 38.730 1.00 47.97 109 HIS A N 1
ATOM 816 C CA . HIS A 1 109 ? 1.457 -6.216 37.318 1.00 47.97 109 HIS A CA 1
ATOM 817 C C . HIS A 1 109 ? 2.703 -5.498 36.803 1.00 47.97 109 HIS A C 1
ATOM 819 O O . HIS A 1 109 ? 3.012 -4.415 37.312 1.00 47.97 109 HIS A O 1
ATOM 825 N N . PRO A 1 110 ? 3.465 -6.065 35.854 1.00 40.91 110 PRO A N 1
ATOM 826 C CA . PRO A 1 110 ? 4.329 -5.214 35.068 1.00 40.91 110 PRO A CA 1
ATOM 827 C C . PRO A 1 110 ? 3.397 -4.172 34.446 1.00 40.91 110 PRO A C 1
ATOM 829 O O . PRO A 1 110 ? 2.549 -4.511 33.622 1.00 40.91 110 PRO A O 1
ATOM 832 N N . GLN A 1 111 ? 3.508 -2.916 34.887 1.00 42.06 111 GLN A N 1
ATOM 833 C CA . GLN A 1 111 ? 3.103 -1.774 34.080 1.00 42.06 111 GLN A CA 1
ATOM 834 C C . GLN A 1 111 ? 3.978 -1.835 32.828 1.00 42.06 111 GLN A C 1
ATOM 836 O O . GLN A 1 111 ? 5.005 -1.176 32.727 1.00 42.06 111 GLN A O 1
ATOM 841 N N . GLN A 1 112 ? 3.614 -2.710 31.896 1.00 41.88 112 GLN A N 1
ATOM 842 C CA . GLN A 1 112 ? 3.954 -2.510 30.510 1.00 41.88 112 GLN A CA 1
ATOM 843 C C . GLN A 1 112 ? 3.307 -1.183 30.156 1.00 41.88 112 GLN A C 1
ATOM 845 O O . GLN A 1 112 ? 2.104 -1.014 30.342 1.00 41.88 112 GLN A O 1
ATOM 850 N N . ASP A 1 113 ? 4.130 -0.232 29.749 1.00 40.69 113 ASP A N 1
ATOM 851 C CA . ASP A 1 113 ? 3.752 1.131 29.433 1.00 40.69 113 ASP A CA 1
ATOM 852 C C . ASP A 1 113 ? 2.496 1.192 28.538 1.00 40.69 113 ASP A C 1
ATOM 854 O O . ASP A 1 113 ? 2.575 1.172 27.306 1.00 40.69 113 ASP A O 1
ATOM 858 N N . GLU A 1 114 ? 1.308 1.315 29.139 1.00 46.44 114 GLU A N 1
ATOM 859 C CA . GLU A 1 114 ? 0.055 1.535 28.401 1.00 46.44 114 GLU A CA 1
ATOM 860 C C . GLU A 1 114 ? 0.080 2.866 27.632 1.00 46.44 114 GLU A C 1
ATOM 862 O O . GLU A 1 114 ? -0.698 3.093 26.704 1.00 46.44 114 GLU A O 1
ATOM 867 N N . ASN A 1 115 ? 1.011 3.755 27.988 1.00 45.91 115 ASN A N 1
ATOM 868 C CA . ASN A 1 115 ? 1.230 5.011 27.289 1.00 45.91 115 ASN A CA 1
ATOM 869 C C . ASN A 1 115 ? 2.022 4.822 25.978 1.00 45.91 115 ASN A C 1
ATOM 871 O O . ASN A 1 115 ? 1.805 5.556 25.014 1.00 45.91 115 ASN A O 1
ATOM 875 N N . THR A 1 116 ? 2.878 3.797 25.891 1.00 47.59 116 THR A N 1
ATOM 876 C CA . THR A 1 116 ? 3.661 3.478 24.681 1.00 47.59 116 THR A CA 1
ATOM 877 C C . THR A 1 116 ? 2.802 2.775 23.626 1.00 47.59 11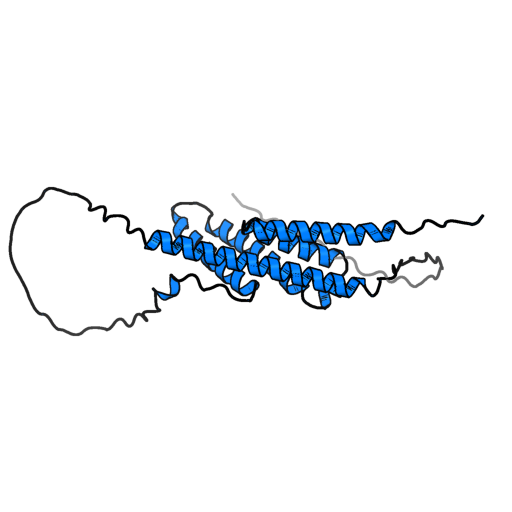6 THR A C 1
ATOM 879 O O . THR A 1 116 ? 3.010 2.947 22.428 1.00 47.59 116 THR A O 1
ATOM 882 N N . THR A 1 117 ? 1.762 2.041 24.036 1.00 53.09 117 THR A N 1
ATOM 883 C CA . THR A 1 117 ? 0.838 1.346 23.117 1.00 53.09 117 THR A CA 1
ATOM 884 C C . THR A 1 117 ? -0.152 2.271 22.406 1.00 53.09 117 THR A C 1
ATOM 886 O O . THR A 1 117 ? -0.709 1.875 21.373 1.00 53.09 117 THR A O 1
ATOM 889 N N . ARG A 1 118 ? -0.356 3.495 22.915 1.00 60.50 118 ARG A N 1
ATOM 890 C CA . ARG A 1 118 ? -1.224 4.520 22.304 1.00 60.50 118 ARG A CA 1
ATOM 891 C C . ARG A 1 118 ? -0.516 5.361 21.243 1.00 60.50 118 ARG A C 1
ATOM 893 O O . ARG A 1 118 ? -1.178 5.984 20.408 1.00 60.50 118 ARG A O 1
ATOM 900 N N . GLN A 1 119 ? 0.816 5.370 21.232 1.00 73.12 119 GLN A N 1
ATOM 901 C CA . GLN A 1 119 ? 1.571 6.112 20.231 1.00 73.12 119 GLN A CA 1
ATOM 902 C C . GLN A 1 119 ? 1.611 5.346 18.898 1.00 73.12 119 GLN A C 1
ATOM 904 O O . GLN A 1 119 ? 2.017 4.189 18.840 1.00 73.12 119 GLN A O 1
ATOM 909 N N . ILE A 1 120 ? 1.150 5.984 17.819 1.00 79.81 120 ILE A N 1
ATOM 910 C CA . ILE A 1 120 ? 1.410 5.596 16.439 1.00 79.81 120 ILE A CA 1
ATOM 911 C C . ILE A 1 120 ? 2.918 5.790 16.249 1.00 79.81 120 ILE A C 1
ATOM 913 O O . ILE A 1 120 ? 3.402 6.913 16.421 1.00 79.81 120 ILE A O 1
ATOM 917 N N . PRO A 1 121 ? 3.672 4.714 15.974 1.00 84.06 121 PRO A N 1
ATOM 918 C CA . PRO A 1 121 ? 5.094 4.823 15.698 1.00 84.06 121 PRO A CA 1
ATOM 919 C C . PRO A 1 121 ? 5.346 5.786 14.538 1.00 84.06 121 PRO A C 1
ATOM 921 O O . PRO A 1 121 ? 4.564 5.838 13.588 1.00 84.06 121 PRO A O 1
ATOM 924 N N . GLN A 1 122 ? 6.445 6.534 14.619 1.00 85.69 122 GLN A N 1
ATOM 925 C CA . GLN A 1 122 ? 6.838 7.438 13.542 1.00 85.69 122 GLN A CA 1
ATOM 926 C C . GLN A 1 122 ? 7.108 6.659 12.244 1.00 85.69 122 GLN A C 1
ATOM 928 O O . GLN A 1 122 ? 7.567 5.510 12.317 1.00 85.69 122 GLN A O 1
ATOM 933 N N . PRO A 1 123 ? 6.858 7.275 11.073 1.00 88.06 123 PRO A N 1
ATOM 934 C CA . PRO A 1 123 ? 7.246 6.704 9.793 1.00 88.06 123 PRO A CA 1
ATOM 935 C C . PRO A 1 123 ? 8.721 6.302 9.780 1.00 88.06 123 PRO A C 1
ATOM 937 O O . PRO A 1 123 ? 9.577 6.970 10.361 1.00 88.06 123 PRO A O 1
ATOM 940 N N . SER A 1 124 ? 9.014 5.199 9.107 1.00 92.31 124 SER A N 1
ATOM 941 C CA . SER A 1 124 ? 10.364 4.687 8.913 1.00 92.31 124 SER A CA 1
ATOM 942 C C . SER A 1 124 ? 10.745 4.688 7.436 1.00 92.31 124 SER A C 1
ATOM 944 O O . SER A 1 124 ? 9.883 4.772 6.565 1.00 92.31 124 SER A O 1
ATOM 946 N N . ASN A 1 125 ? 12.035 4.504 7.153 1.00 92.44 125 ASN A N 1
ATOM 947 C CA . ASN A 1 125 ? 12.553 4.403 5.785 1.00 92.44 125 ASN A CA 1
ATOM 948 C C . ASN A 1 125 ? 12.368 3.000 5.170 1.00 92.44 125 ASN A C 1
ATOM 950 O O . ASN A 1 125 ? 12.983 2.686 4.161 1.00 92.44 125 ASN A O 1
ATOM 954 N N . SER A 1 126 ? 11.578 2.124 5.799 1.00 95.88 126 SER A N 1
ATOM 955 C CA . SER A 1 126 ? 11.294 0.775 5.304 1.00 95.88 126 SER A CA 1
ATOM 956 C C . SER A 1 126 ? 9.807 0.646 5.000 1.00 95.88 126 SER A C 1
ATOM 958 O O . SER A 1 126 ? 8.969 0.803 5.894 1.00 95.88 126 SER A O 1
ATOM 960 N N . LEU A 1 127 ? 9.487 0.315 3.746 1.00 96.75 127 LEU A N 1
ATOM 961 C CA . LEU A 1 127 ? 8.109 0.175 3.284 1.00 96.75 127 LEU A CA 1
ATOM 962 C C . LEU A 1 127 ? 7.355 -0.888 4.096 1.00 96.75 127 LEU A C 1
ATOM 964 O O . LEU A 1 127 ? 6.315 -0.593 4.682 1.00 96.75 127 LEU A O 1
ATOM 968 N N . LEU A 1 128 ? 7.923 -2.092 4.232 1.00 97.44 128 LEU A N 1
ATOM 969 C CA . LEU A 1 128 ? 7.317 -3.181 5.012 1.00 97.44 128 LEU A CA 1
ATOM 970 C C . LEU A 1 128 ? 7.122 -2.815 6.486 1.00 97.44 128 LEU A C 1
ATOM 972 O O . LEU A 1 128 ? 6.110 -3.175 7.088 1.00 97.44 128 LEU A O 1
ATOM 976 N N . LYS A 1 129 ? 8.052 -2.059 7.078 1.00 97.25 129 LYS A N 1
ATOM 977 C CA . LYS A 1 129 ? 7.905 -1.603 8.462 1.00 97.25 129 LYS A CA 1
ATOM 978 C C . LYS A 1 129 ? 6.760 -0.599 8.605 1.00 97.25 129 LYS A C 1
ATOM 980 O O . LYS A 1 129 ? 5.983 -0.715 9.551 1.00 97.25 129 LYS A O 1
ATOM 985 N N . ASN A 1 130 ? 6.598 0.327 7.659 1.00 97.88 130 ASN A N 1
ATOM 986 C CA . ASN A 1 130 ? 5.462 1.254 7.647 1.00 97.88 130 ASN A CA 1
ATOM 987 C C . ASN A 1 130 ? 4.132 0.511 7.468 1.00 97.88 130 ASN A C 1
ATOM 989 O O . ASN A 1 130 ? 3.178 0.774 8.197 1.00 97.88 130 ASN A O 1
ATOM 993 N N . ILE A 1 131 ? 4.083 -0.473 6.571 1.00 98.25 131 ILE A N 1
ATOM 994 C CA . ILE A 1 131 ? 2.898 -1.312 6.351 1.00 98.25 131 ILE A CA 1
ATOM 995 C C . ILE A 1 131 ? 2.558 -2.131 7.593 1.00 98.25 131 ILE A C 1
ATOM 997 O O . ILE A 1 131 ? 1.394 -2.195 7.981 1.00 98.25 131 ILE A O 1
ATOM 1001 N N . SER A 1 132 ? 3.557 -2.686 8.282 1.00 97.56 132 SER A N 1
ATOM 1002 C CA . SER A 1 132 ? 3.355 -3.364 9.564 1.00 97.56 132 SER A CA 1
ATOM 1003 C C . SER A 1 132 ? 2.735 -2.430 10.611 1.00 97.56 132 SER A C 1
ATOM 1005 O O . SER A 1 132 ? 1.816 -2.823 11.333 1.00 97.56 132 SER A O 1
ATOM 1007 N N . ILE A 1 133 ? 3.172 -1.166 10.669 1.00 96.69 133 ILE A N 1
ATOM 1008 C CA . ILE A 1 133 ? 2.562 -0.161 11.551 1.00 96.69 133 ILE A CA 1
ATOM 1009 C C . ILE A 1 133 ? 1.094 0.071 11.168 1.00 96.69 133 ILE A C 1
ATOM 1011 O O . ILE A 1 133 ? 0.236 0.034 12.050 1.00 96.69 133 ILE A O 1
ATOM 1015 N N . ILE A 1 134 ? 0.792 0.259 9.880 1.00 97.19 134 ILE A N 1
ATOM 1016 C CA . ILE A 1 134 ? -0.581 0.451 9.383 1.00 97.19 134 ILE A CA 1
ATOM 1017 C C . ILE A 1 134 ? -1.459 -0.755 9.739 1.00 97.19 134 ILE A C 1
ATOM 1019 O O . ILE A 1 134 ? -2.535 -0.583 10.311 1.00 97.19 134 ILE A O 1
ATOM 1023 N N . CYS A 1 135 ? -0.977 -1.974 9.496 1.00 98.06 135 CYS A N 1
ATOM 1024 C CA . CYS A 1 135 ? -1.676 -3.214 9.830 1.00 98.06 135 CYS A CA 1
ATOM 1025 C C . CYS A 1 135 ? -1.988 -3.312 11.329 1.00 98.06 135 CYS A C 1
ATOM 1027 O O . CYS A 1 135 ? -3.103 -3.657 11.714 1.00 98.06 135 CYS A O 1
ATOM 1029 N N . ASN A 1 136 ? -1.039 -2.936 12.190 1.00 96.19 136 ASN A N 1
ATOM 1030 C CA . ASN A 1 136 ? -1.270 -2.881 13.632 1.00 96.19 136 ASN A CA 1
ATOM 1031 C C . ASN A 1 136 ? -2.363 -1.868 14.009 1.00 96.19 136 ASN A C 1
ATOM 1033 O O . ASN A 1 136 ? -3.157 -2.140 14.910 1.00 96.19 136 ASN A O 1
ATOM 1037 N N . GLN A 1 137 ? -2.426 -0.710 13.341 1.00 95.06 137 GLN A N 1
ATOM 1038 C CA . GLN A 1 137 ? -3.487 0.276 13.582 1.00 95.06 137 GLN A CA 1
ATOM 1039 C C . GLN A 1 137 ? -4.853 -0.213 13.084 1.00 95.06 137 GLN A C 1
ATOM 1041 O O . GLN A 1 137 ? -5.840 -0.051 13.802 1.00 95.06 137 GLN A O 1
ATOM 1046 N N . LEU A 1 138 ? -4.912 -0.863 11.917 1.00 96.00 138 LEU A N 1
ATOM 1047 C CA . LEU A 1 138 ? -6.132 -1.498 11.403 1.00 96.00 138 LEU A CA 1
ATOM 1048 C C . LEU A 1 138 ? -6.656 -2.554 12.376 1.00 96.00 138 LEU A C 1
ATOM 1050 O O . LEU A 1 138 ? -7.833 -2.532 12.739 1.00 96.00 138 LEU A O 1
ATOM 1054 N N . TRP A 1 139 ? -5.775 -3.431 12.860 1.00 97.12 139 TRP A N 1
ATOM 1055 C CA . TRP A 1 139 ? -6.152 -4.461 13.818 1.00 97.12 139 TRP A CA 1
ATOM 1056 C C . TRP A 1 139 ? -6.667 -3.855 15.126 1.00 97.12 139 TRP A C 1
ATOM 1058 O O . TRP A 1 139 ? -7.761 -4.200 15.571 1.00 97.12 139 TRP A O 1
ATOM 1068 N N . LYS A 1 140 ? -5.946 -2.884 15.705 1.00 94.50 140 LYS A N 1
ATOM 1069 C CA . LYS A 1 140 ? -6.397 -2.160 16.907 1.00 94.50 140 LYS A CA 1
ATOM 1070 C C . LYS A 1 140 ? -7.764 -1.498 16.708 1.00 94.50 140 LYS A C 1
ATOM 1072 O O . LYS A 1 140 ? -8.603 -1.577 17.602 1.00 94.50 140 LYS A O 1
ATOM 1077 N N . GLY A 1 141 ? -7.996 -0.874 15.551 1.00 94.12 141 GLY A N 1
ATOM 1078 C CA . GLY A 1 141 ? -9.291 -0.296 15.188 1.00 94.12 141 GLY A CA 1
ATOM 1079 C C . GLY A 1 141 ? -10.396 -1.351 15.154 1.00 94.12 141 GLY A C 1
ATOM 1080 O O . GLY A 1 141 ? -11.412 -1.193 15.822 1.00 94.12 141 GLY A O 1
ATOM 1081 N N . SER A 1 142 ? -10.151 -2.476 14.478 1.00 96.62 142 SER A N 1
ATOM 1082 C CA . SER A 1 142 ? -11.119 -3.576 14.398 1.00 96.62 142 SER A CA 1
ATOM 1083 C C . SER A 1 142 ? -11.478 -4.156 15.769 1.00 96.62 142 SER A C 1
ATOM 1085 O O . SER A 1 142 ? -12.645 -4.429 16.028 1.00 96.62 142 SER A O 1
ATOM 1087 N N . GLN A 1 143 ? -10.505 -4.264 16.683 1.00 95.75 143 GLN A N 1
ATOM 1088 C CA . GLN A 1 143 ? -10.738 -4.747 18.046 1.00 95.75 143 GLN A CA 1
ATOM 1089 C C . GLN A 1 143 ? -11.626 -3.803 18.855 1.00 95.75 143 GLN A C 1
ATOM 1091 O O . GLN A 1 143 ? -12.434 -4.262 19.661 1.00 95.75 143 GLN A O 1
ATOM 1096 N N . ARG A 1 144 ? -11.487 -2.491 18.643 1.00 93.56 144 ARG A N 1
ATOM 1097 C CA . ARG A 1 144 ? -12.344 -1.493 19.287 1.00 93.56 144 ARG A CA 1
ATOM 1098 C C . ARG A 1 144 ? -13.780 -1.585 18.772 1.00 93.56 144 ARG A C 1
ATOM 1100 O O . ARG A 1 144 ? -14.704 -1.523 19.571 1.00 93.56 144 ARG A O 1
ATOM 1107 N N . ASP A 1 145 ? -13.946 -1.777 17.468 1.00 94.94 145 ASP A N 1
ATOM 1108 C CA . ASP A 1 145 ? -15.244 -1.663 16.797 1.00 94.94 145 ASP A CA 1
ATOM 1109 C C . ASP A 1 145 ? -16.000 -3.016 16.724 1.00 94.94 145 ASP A C 1
ATOM 1111 O O . ASP A 1 145 ? -17.129 -3.084 16.238 1.00 94.94 145 ASP A O 1
ATOM 1115 N N . ARG A 1 146 ? -15.411 -4.111 17.239 1.00 94.75 146 ARG A N 1
ATOM 1116 C CA . ARG A 1 146 ? -15.931 -5.492 17.120 1.00 94.75 146 ARG A CA 1
ATOM 1117 C C . ARG A 1 146 ? -17.306 -5.739 17.745 1.00 94.75 146 ARG A C 1
ATOM 1119 O O . ARG A 1 146 ? -17.966 -6.710 17.387 1.00 94.75 146 ARG A O 1
ATOM 1126 N N . LEU A 1 147 ? -17.703 -4.921 18.721 1.00 95.19 147 LEU A N 1
ATOM 1127 C CA . LEU A 1 147 ? -19.009 -5.034 19.380 1.00 95.19 147 LEU A CA 1
ATOM 1128 C C . LEU A 1 147 ? -20.092 -4.230 18.647 1.00 95.19 147 LEU A C 1
ATOM 1130 O O . LEU A 1 147 ? -21.271 -4.538 18.800 1.00 95.19 147 LEU A O 1
ATOM 1134 N N . ASP A 1 148 ? -19.688 -3.248 17.837 1.00 96.12 148 ASP A N 1
ATOM 1135 C CA . ASP A 1 148 ? -20.587 -2.309 17.162 1.00 96.12 148 ASP A CA 1
ATOM 1136 C C . ASP A 1 148 ? -20.807 -2.670 15.687 1.00 96.12 148 ASP A C 1
ATOM 1138 O O . ASP A 1 148 ? -21.862 -2.383 15.120 1.00 96.12 148 ASP A O 1
ATOM 1142 N N . VAL A 1 149 ? -19.827 -3.320 15.048 1.00 94.12 149 VAL A N 1
ATOM 1143 C CA . VAL A 1 149 ? -19.865 -3.654 13.622 1.00 94.12 149 VAL A CA 1
ATOM 1144 C C . VAL A 1 149 ? -19.459 -5.114 13.409 1.00 94.12 149 VAL A C 1
ATOM 1146 O O . VAL A 1 149 ? -18.367 -5.551 13.772 1.00 94.12 149 VAL A O 1
ATOM 1149 N N . LEU A 1 150 ? -20.344 -5.894 12.786 1.00 93.62 150 LEU A N 1
ATOM 1150 C CA . LEU A 1 150 ? -20.089 -7.305 12.487 1.00 93.62 150 LEU A CA 1
ATOM 1151 C C . LEU A 1 150 ? -18.995 -7.465 11.419 1.00 93.62 150 LEU A C 1
ATOM 1153 O O . LEU A 1 150 ? -18.891 -6.666 10.494 1.00 93.62 150 LEU A O 1
ATOM 1157 N N . ASN A 1 151 ? -18.222 -8.551 11.511 1.00 95.25 151 ASN A N 1
ATOM 1158 C CA . ASN A 1 151 ? -17.158 -8.935 10.567 1.00 95.25 151 ASN A CA 1
ATOM 1159 C C . ASN A 1 151 ? -15.965 -7.968 10.432 1.00 95.25 151 ASN A C 1
ATOM 1161 O O . ASN A 1 151 ? -15.094 -8.225 9.601 1.00 95.25 151 ASN A O 1
ATOM 1165 N N . VAL A 1 152 ? -15.852 -6.919 11.254 1.00 96.75 152 VAL A N 1
ATOM 1166 C CA . VAL A 1 152 ? -14.739 -5.951 11.148 1.00 96.75 152 VAL A CA 1
ATOM 1167 C C . VAL A 1 152 ? -13.359 -6.577 11.271 1.00 96.75 152 VAL A C 1
ATOM 1169 O O . VAL A 1 152 ? -12.446 -6.176 10.560 1.00 96.75 152 VAL A O 1
ATOM 1172 N N . GLU A 1 153 ? -13.198 -7.591 12.118 1.00 97.75 153 GLU A N 1
ATOM 1173 C CA . GLU A 1 153 ? -11.917 -8.287 12.275 1.00 97.75 153 GLU A CA 1
ATOM 1174 C C . GLU A 1 153 ? -11.538 -9.059 11.005 1.00 97.75 153 GLU A C 1
ATOM 1176 O O . GLU A 1 153 ? -10.378 -9.061 10.595 1.00 97.75 153 GLU A O 1
ATOM 1181 N N . ARG A 1 154 ? -12.522 -9.682 10.340 1.00 97.75 154 ARG A N 1
ATOM 1182 C CA . ARG A 1 154 ? -12.310 -10.417 9.086 1.00 97.75 154 ARG A CA 1
ATOM 1183 C C . ARG A 1 154 ? -11.920 -9.468 7.958 1.00 97.75 154 ARG A C 1
ATOM 1185 O O . ARG A 1 154 ? -10.996 -9.777 7.208 1.00 97.75 154 ARG A O 1
ATOM 1192 N N . GLU A 1 155 ? -12.609 -8.337 7.841 1.00 97.81 155 GLU A N 1
ATOM 1193 C CA . GLU A 1 155 ? -12.301 -7.329 6.822 1.00 97.81 155 GLU A CA 1
ATOM 1194 C C . GLU A 1 155 ? -10.948 -6.656 7.079 1.00 97.81 155 GLU A C 1
ATOM 1196 O O . GLU A 1 155 ? -10.163 -6.473 6.144 1.00 97.81 155 GLU A O 1
ATOM 1201 N N . ALA A 1 156 ? -10.610 -6.382 8.343 1.00 97.75 156 ALA A N 1
ATOM 1202 C CA . ALA A 1 156 ? -9.284 -5.900 8.715 1.00 97.75 156 ALA A CA 1
ATOM 1203 C C . ALA A 1 156 ? -8.196 -6.914 8.334 1.00 97.75 156 ALA A C 1
ATOM 1205 O O . ALA A 1 156 ? -7.231 -6.539 7.674 1.00 97.75 156 ALA A O 1
ATOM 1206 N N . ALA A 1 157 ? -8.376 -8.199 8.658 1.00 98.25 157 ALA A N 1
ATOM 1207 C CA . ALA A 1 157 ? -7.418 -9.249 8.311 1.00 98.25 157 ALA A CA 1
ATOM 1208 C C . ALA A 1 157 ? -7.231 -9.405 6.791 1.00 98.25 157 ALA A C 1
ATOM 1210 O O . ALA A 1 157 ? -6.099 -9.511 6.321 1.00 98.25 157 ALA A O 1
ATOM 1211 N N . LYS A 1 158 ? -8.320 -9.366 6.009 1.00 98.31 158 LYS A N 1
ATOM 1212 C CA . LYS A 1 158 ? -8.252 -9.361 4.536 1.00 98.31 158 LYS A CA 1
ATOM 1213 C C . LYS A 1 158 ? -7.464 -8.167 4.009 1.00 98.31 158 LYS A C 1
ATOM 1215 O O . LYS A 1 158 ? -6.595 -8.329 3.161 1.00 98.31 158 LYS A O 1
ATOM 1220 N N . THR A 1 159 ? -7.767 -6.981 4.526 1.00 98.25 159 THR A N 1
ATOM 1221 C CA . THR A 1 159 ? -7.098 -5.745 4.114 1.00 98.25 159 THR A CA 1
ATOM 1222 C C . THR A 1 159 ? -5.609 -5.794 4.447 1.00 98.25 159 THR A C 1
ATOM 1224 O O . THR A 1 159 ? -4.779 -5.473 3.606 1.00 98.25 159 THR A O 1
ATOM 1227 N N . MET A 1 160 ? -5.253 -6.265 5.645 1.00 98.50 160 MET A N 1
ATOM 1228 C CA . MET A 1 160 ? -3.862 -6.456 6.061 1.00 98.50 160 MET A CA 1
ATOM 1229 C C . MET A 1 160 ? -3.111 -7.422 5.138 1.00 98.50 160 MET A C 1
ATOM 1231 O O . MET A 1 160 ? -1.970 -7.145 4.782 1.00 98.50 160 MET A O 1
ATOM 1235 N N . ALA A 1 161 ? -3.743 -8.528 4.729 1.00 98.38 161 ALA A N 1
ATOM 1236 C CA . ALA A 1 161 ? -3.135 -9.487 3.810 1.00 98.38 161 ALA A CA 1
ATOM 1237 C C . ALA A 1 161 ? -2.814 -8.851 2.447 1.00 98.38 161 ALA A C 1
ATOM 1239 O O . ALA A 1 161 ? -1.688 -8.981 1.977 1.00 98.38 161 ALA A O 1
ATOM 1240 N N . LEU A 1 162 ? -3.757 -8.099 1.867 1.00 98.38 162 LEU A N 1
ATOM 1241 C CA . LEU A 1 162 ? -3.546 -7.385 0.600 1.00 98.38 162 LEU A CA 1
ATOM 1242 C C . LEU A 1 162 ? -2.430 -6.339 0.704 1.00 98.38 162 LEU A C 1
ATOM 1244 O O . LEU A 1 162 ? -1.571 -6.256 -0.168 1.00 98.38 162 LEU A O 1
ATOM 1248 N N . LEU A 1 163 ? -2.406 -5.561 1.791 1.00 98.44 163 LEU A N 1
ATOM 1249 C CA . LEU A 1 163 ? -1.364 -4.555 2.008 1.00 98.44 163 LEU A CA 1
ATOM 1250 C C . LEU A 1 163 ? 0.031 -5.173 2.094 1.00 98.44 163 LEU A C 1
ATOM 1252 O O . LEU A 1 163 ? 0.982 -4.609 1.555 1.00 98.44 163 LEU A O 1
ATOM 1256 N N . LEU A 1 164 ? 0.152 -6.314 2.775 1.00 98.19 164 LEU A N 1
ATOM 1257 C CA . LEU A 1 164 ? 1.412 -7.045 2.869 1.00 98.19 164 LEU A CA 1
ATOM 1258 C C . LEU A 1 164 ? 1.822 -7.619 1.514 1.00 98.19 164 LEU A C 1
ATOM 1260 O O . LEU A 1 164 ? 2.967 -7.429 1.124 1.00 98.19 164 LEU A O 1
ATOM 1264 N N . GLU A 1 165 ? 0.896 -8.235 0.779 1.00 97.69 165 GLU A N 1
ATOM 1265 C CA . GLU A 1 165 ? 1.146 -8.784 -0.559 1.00 97.69 165 GLU A CA 1
ATOM 1266 C C . GLU A 1 165 ? 1.651 -7.710 -1.534 1.00 97.69 165 GLU A C 1
ATOM 1268 O O . GLU A 1 165 ? 2.664 -7.902 -2.213 1.00 97.69 165 GLU A O 1
ATOM 1273 N N . TRP A 1 166 ? 0.992 -6.550 -1.587 1.00 98.25 166 TRP A N 1
ATOM 1274 C CA . TRP A 1 166 ? 1.413 -5.460 -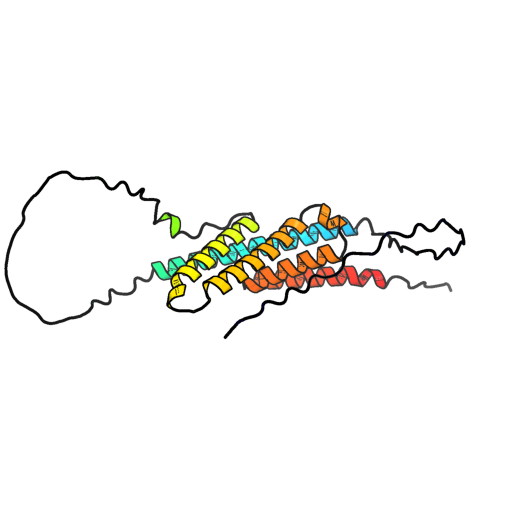2.469 1.00 98.25 166 TRP A CA 1
ATOM 1275 C C . TRP A 1 166 ? 2.771 -4.891 -2.065 1.00 98.25 166 TRP A C 1
ATOM 1277 O O . TRP A 1 166 ? 3.638 -4.696 -2.915 1.00 98.25 166 TRP A O 1
ATOM 1287 N N . ALA A 1 167 ? 2.984 -4.648 -0.770 1.00 97.56 167 ALA A N 1
ATOM 1288 C CA . ALA A 1 167 ? 4.241 -4.100 -0.278 1.00 97.56 167 ALA A CA 1
ATOM 1289 C C . ALA A 1 167 ? 5.416 -5.063 -0.476 1.00 97.56 167 ALA A C 1
ATOM 1291 O O . ALA A 1 167 ? 6.501 -4.630 -0.858 1.00 97.56 167 ALA A O 1
ATOM 1292 N N . GLU A 1 168 ? 5.202 -6.358 -0.248 1.00 95.81 168 GLU A N 1
ATOM 1293 C CA . GLU A 1 168 ? 6.191 -7.398 -0.519 1.00 95.81 168 GLU A CA 1
ATOM 1294 C C . GLU A 1 168 ? 6.510 -7.460 -2.010 1.00 95.81 168 GLU A C 1
ATOM 1296 O O . GLU A 1 168 ? 7.681 -7.443 -2.367 1.00 95.81 168 GLU A O 1
ATOM 1301 N N . THR A 1 169 ? 5.502 -7.425 -2.884 1.00 95.31 169 THR A N 1
ATOM 1302 C CA . THR A 1 169 ? 5.718 -7.406 -4.339 1.00 95.31 169 THR A CA 1
ATOM 1303 C C . THR A 1 169 ? 6.571 -6.208 -4.767 1.00 95.31 169 THR A C 1
ATOM 1305 O O . THR A 1 169 ? 7.496 -6.367 -5.560 1.00 95.31 169 THR A O 1
ATOM 1308 N N . VAL A 1 170 ? 6.313 -5.017 -4.215 1.00 95.06 170 VAL A N 1
ATOM 1309 C CA . VAL A 1 170 ? 7.102 -3.810 -4.513 1.00 95.06 170 VAL A CA 1
ATOM 1310 C C . VAL A 1 170 ? 8.542 -3.930 -4.014 1.00 95.06 170 VAL A C 1
ATOM 1312 O O . VAL A 1 170 ? 9.467 -3.603 -4.751 1.00 95.06 170 VAL A O 1
ATOM 1315 N N . VAL A 1 171 ? 8.746 -4.415 -2.785 1.00 93.38 171 VAL A N 1
ATOM 1316 C CA . VAL A 1 171 ? 10.090 -4.582 -2.208 1.00 93.38 171 VAL A CA 1
ATOM 1317 C C . VAL A 1 171 ? 10.875 -5.684 -2.915 1.00 93.38 171 VAL A C 1
ATOM 1319 O O . VAL A 1 171 ? 12.059 -5.508 -3.174 1.00 93.38 171 VAL A O 1
ATOM 1322 N N . LEU A 1 172 ? 10.235 -6.804 -3.255 1.00 87.94 172 LEU A N 1
ATOM 1323 C CA . LEU A 1 172 ? 10.873 -7.902 -3.977 1.00 87.94 172 LEU A CA 1
ATOM 1324 C C . LEU A 1 172 ? 11.274 -7.495 -5.396 1.00 87.94 172 LEU A C 1
ATOM 1326 O O . LEU A 1 172 ? 12.314 -7.939 -5.871 1.00 87.94 172 LEU A O 1
ATOM 1330 N N . GLY A 1 173 ? 10.503 -6.610 -6.033 1.00 79.81 173 GLY A N 1
ATOM 1331 C CA . GLY A 1 173 ? 10.855 -6.036 -7.327 1.00 79.81 173 GLY A CA 1
ATOM 1332 C C . GLY A 1 173 ? 12.241 -5.389 -7.348 1.00 79.81 173 GLY A C 1
ATOM 1333 O O . GLY A 1 173 ? 12.922 -5.462 -8.367 1.00 79.81 173 GLY A O 1
ATOM 1334 N N . ASP A 1 174 ? 12.668 -4.782 -6.236 1.00 68.50 174 ASP A N 1
ATOM 1335 C CA . ASP A 1 174 ? 13.955 -4.076 -6.109 1.00 68.50 174 ASP A CA 1
ATOM 1336 C C . ASP A 1 174 ? 15.169 -5.028 -6.058 1.00 68.50 174 ASP A C 1
ATOM 1338 O O . ASP A 1 174 ? 16.319 -4.596 -6.123 1.00 68.50 174 ASP A O 1
ATOM 1342 N N . TYR A 1 175 ? 14.934 -6.342 -5.969 1.00 72.94 175 TYR A N 1
ATOM 1343 C CA . TYR A 1 175 ? 15.991 -7.346 -6.030 1.00 72.94 175 TYR A CA 1
ATOM 1344 C C . TYR A 1 175 ? 16.299 -7.743 -7.479 1.00 72.94 175 TYR A C 1
ATOM 1346 O O . TYR A 1 175 ? 15.400 -7.974 -8.291 1.00 72.94 175 TYR A O 1
ATOM 1354 N N . ASP A 1 176 ? 17.590 -7.925 -7.773 1.00 64.75 176 ASP A N 1
ATOM 1355 C CA . ASP A 1 176 ? 18.139 -8.236 -9.105 1.00 64.75 176 ASP A CA 1
ATOM 1356 C C . ASP A 1 176 ? 17.438 -9.406 -9.829 1.00 64.75 176 ASP A C 1
ATOM 1358 O O . ASP A 1 176 ? 17.385 -9.456 -11.061 1.00 64.75 176 ASP A O 1
ATOM 1362 N N . GLU A 1 177 ? 16.861 -10.348 -9.078 1.00 64.12 177 GLU A N 1
ATOM 1363 C CA . GLU A 1 177 ? 16.144 -11.507 -9.616 1.00 64.12 177 GLU A CA 1
ATOM 1364 C C . GLU A 1 177 ? 14.892 -11.116 -10.424 1.00 64.12 177 GLU A C 1
ATOM 1366 O O . GLU A 1 177 ? 14.576 -11.761 -11.429 1.00 64.12 177 GLU A O 1
ATOM 1371 N N . TRP A 1 178 ? 14.213 -10.022 -10.062 1.00 64.81 178 TRP A N 1
ATOM 1372 C CA . TRP A 1 178 ? 12.998 -9.568 -10.749 1.00 64.81 178 TRP A CA 1
ATOM 1373 C C . TRP A 1 178 ? 13.294 -8.859 -12.068 1.00 64.81 178 TRP A C 1
ATOM 1375 O O . TRP A 1 178 ? 12.519 -8.980 -13.020 1.00 64.81 178 TRP A O 1
ATOM 1385 N N . ALA A 1 179 ? 14.462 -8.223 -12.188 1.00 59.56 179 ALA A N 1
ATOM 1386 C CA . ALA A 1 179 ? 14.934 -7.677 -13.459 1.00 59.56 179 ALA A CA 1
ATOM 1387 C C . ALA A 1 179 ? 15.149 -8.789 -14.509 1.00 59.56 179 ALA A C 1
ATOM 1389 O O . ALA A 1 179 ? 14.961 -8.583 -15.715 1.00 59.56 179 ALA A O 1
ATOM 1390 N N . LEU A 1 180 ? 15.483 -10.005 -14.064 1.00 63.47 180 LEU A N 1
ATOM 1391 C CA . LEU A 1 180 ? 15.668 -11.169 -14.932 1.00 63.47 180 LEU A CA 1
ATOM 1392 C C . LEU A 1 180 ? 14.352 -11.892 -15.256 1.00 63.47 180 LEU A C 1
ATOM 1394 O O . LEU A 1 180 ? 14.240 -12.428 -16.361 1.00 63.47 180 LEU A O 1
ATOM 1398 N N . ALA A 1 181 ? 13.359 -11.833 -14.359 1.00 66.44 181 ALA A N 1
ATOM 1399 C CA . ALA A 1 181 ? 12.089 -12.568 -14.425 1.00 66.44 181 ALA A CA 1
ATOM 1400 C C . ALA A 1 181 ? 11.135 -12.165 -15.573 1.00 66.44 181 ALA A C 1
ATOM 1402 O O . ALA A 1 181 ? 10.147 -12.856 -15.818 1.00 66.44 181 ALA A O 1
ATOM 1403 N N . GLY A 1 182 ? 11.447 -11.101 -16.318 1.00 72.25 182 GLY A N 1
ATOM 1404 C CA . GLY A 1 182 ? 10.740 -10.715 -17.544 1.00 72.25 182 GLY A CA 1
ATOM 1405 C C . GLY A 1 182 ? 9.730 -9.579 -17.360 1.00 72.25 182 GLY A C 1
ATOM 1406 O O . GLY A 1 182 ? 9.567 -9.032 -16.274 1.00 72.25 182 GLY A O 1
ATOM 1407 N N . GLU A 1 183 ? 9.068 -9.203 -18.455 1.00 79.06 183 GLU A N 1
ATOM 1408 C CA . GLU A 1 183 ? 8.148 -8.054 -18.521 1.00 79.06 183 GLU A CA 1
ATOM 1409 C C . GLU A 1 183 ? 6.918 -8.218 -17.607 1.00 79.06 183 GLU A C 1
ATOM 1411 O O . GLU A 1 183 ? 6.492 -7.263 -16.959 1.00 79.06 183 GLU A O 1
ATOM 1416 N N . ASP A 1 184 ? 6.403 -9.441 -17.458 1.00 83.56 184 ASP A N 1
ATOM 1417 C CA . ASP A 1 184 ? 5.258 -9.728 -16.581 1.00 83.56 184 ASP A CA 1
ATOM 1418 C C . ASP A 1 184 ? 5.566 -9.463 -15.100 1.00 83.56 184 ASP A C 1
ATOM 1420 O O . ASP A 1 184 ? 4.694 -9.046 -14.337 1.00 83.56 184 ASP A O 1
ATOM 1424 N N . ALA A 1 185 ? 6.805 -9.719 -14.671 1.00 85.75 185 ALA A N 1
ATOM 1425 C CA . ALA A 1 185 ? 7.236 -9.488 -13.296 1.00 85.75 185 ALA A CA 1
ATOM 1426 C C . ALA A 1 185 ? 7.288 -7.986 -12.986 1.00 85.75 185 ALA A C 1
ATOM 1428 O O . ALA A 1 185 ? 6.832 -7.551 -11.930 1.00 85.75 185 ALA A O 1
ATOM 1429 N N . PHE A 1 186 ? 7.757 -7.190 -13.946 1.00 87.44 186 PHE A N 1
ATOM 1430 C CA . PHE A 1 186 ? 7.769 -5.737 -13.849 1.00 87.44 186 PHE A CA 1
ATOM 1431 C C . PHE A 1 186 ? 6.357 -5.150 -13.704 1.00 87.44 186 PHE A C 1
ATOM 1433 O O . PHE A 1 186 ? 6.095 -4.395 -12.768 1.00 87.44 186 PHE A O 1
ATOM 1440 N N . TRP A 1 187 ? 5.414 -5.541 -14.568 1.00 90.56 187 TRP A N 1
ATOM 1441 C CA . TRP A 1 187 ? 4.042 -5.024 -14.488 1.00 90.56 187 TRP A CA 1
ATOM 1442 C C . TRP A 1 187 ? 3.320 -5.431 -13.199 1.00 90.56 187 TRP A C 1
ATOM 1444 O O . TRP A 1 187 ? 2.499 -4.668 -12.692 1.00 90.56 187 TRP A O 1
ATOM 1454 N N . LYS A 1 188 ? 3.663 -6.576 -12.597 1.00 92.56 188 LYS A N 1
ATOM 1455 C CA . LYS A 1 188 ? 3.168 -6.930 -11.255 1.00 92.56 188 LYS A CA 1
ATOM 1456 C C . LYS A 1 188 ? 3.613 -5.930 -10.188 1.00 92.56 188 LYS A C 1
ATOM 1458 O O . LYS A 1 188 ? 2.792 -5.551 -9.357 1.00 92.56 188 LYS A O 1
ATOM 1463 N N . VAL A 1 189 ? 4.870 -5.480 -10.227 1.00 93.94 189 VAL A N 1
ATOM 1464 C CA . VAL A 1 189 ? 5.396 -4.455 -9.306 1.00 93.94 189 VAL A CA 1
ATOM 1465 C C . VAL A 1 189 ? 4.657 -3.131 -9.490 1.00 93.94 189 VAL A C 1
ATOM 1467 O O . VAL A 1 189 ? 4.226 -2.528 -8.508 1.00 93.94 189 VAL A O 1
ATOM 1470 N N . VAL A 1 190 ? 4.446 -2.720 -10.742 1.00 93.62 190 VAL A N 1
ATOM 1471 C CA . VAL A 1 190 ? 3.681 -1.514 -11.095 1.00 93.62 190 VAL A CA 1
ATOM 1472 C C . VAL A 1 190 ? 2.261 -1.578 -10.522 1.00 93.62 190 VAL A C 1
ATOM 1474 O O . VAL A 1 190 ? 1.856 -0.702 -9.758 1.00 93.62 190 VAL A O 1
ATOM 1477 N N . HIS A 1 191 ? 1.524 -2.655 -10.803 1.00 96.12 191 HIS A N 1
ATOM 1478 C CA . HIS A 1 191 ? 0.153 -2.817 -10.319 1.00 96.12 191 HIS A CA 1
ATOM 1479 C C . HIS A 1 191 ? 0.066 -2.889 -8.793 1.00 96.12 191 HIS A C 1
ATOM 1481 O O . HIS A 1 191 ? -0.825 -2.275 -8.205 1.00 96.12 191 HIS A O 1
ATOM 1487 N N . ALA A 1 192 ? 0.993 -3.592 -8.139 1.00 97.44 192 ALA A N 1
ATOM 1488 C CA . ALA A 1 192 ? 1.065 -3.636 -6.683 1.00 97.44 192 ALA A CA 1
ATOM 1489 C C . ALA A 1 192 ? 1.292 -2.238 -6.086 1.00 97.44 192 ALA A C 1
ATOM 1491 O O . ALA A 1 192 ? 0.578 -1.838 -5.164 1.00 97.44 192 ALA A O 1
ATOM 1492 N N . GLY A 1 193 ? 2.227 -1.465 -6.651 1.00 97.62 193 GLY A N 1
ATOM 1493 C CA . GLY A 1 193 ? 2.488 -0.089 -6.235 1.00 97.62 193 GLY A CA 1
ATOM 1494 C C . GLY A 1 193 ? 1.257 0.804 -6.378 1.00 97.62 193 GLY A C 1
ATOM 1495 O O . GLY A 1 193 ? 0.890 1.513 -5.438 1.00 97.62 193 GLY A O 1
ATOM 1496 N N . ARG A 1 194 ? 0.564 0.713 -7.518 1.00 97.62 194 ARG A N 1
ATOM 1497 C CA . ARG A 1 194 ? -0.678 1.448 -7.785 1.00 97.62 194 ARG A CA 1
ATOM 1498 C C . ARG A 1 194 ? -1.784 1.100 -6.797 1.00 97.62 194 ARG A C 1
ATOM 1500 O O . ARG A 1 194 ? -2.357 2.000 -6.192 1.00 97.62 194 ARG A O 1
ATOM 1507 N N . HIS A 1 195 ? -2.063 -0.187 -6.593 1.00 98.44 195 HIS A N 1
ATOM 1508 C CA . HIS A 1 195 ? -3.086 -0.624 -5.642 1.00 98.44 195 HIS A CA 1
ATOM 1509 C C . HIS A 1 195 ? -2.792 -0.155 -4.217 1.00 98.44 195 HIS A C 1
ATOM 1511 O O . HIS A 1 195 ? -3.704 0.272 -3.507 1.00 98.44 195 HIS A O 1
ATOM 1517 N N . LEU A 1 196 ? -1.519 -0.170 -3.819 1.00 98.19 196 LEU A N 1
ATOM 1518 C CA . LEU A 1 196 ? -1.112 0.334 -2.519 1.00 98.19 196 LEU A CA 1
ATOM 1519 C C . LEU A 1 196 ? -1.346 1.848 -2.394 1.00 98.19 196 LEU A C 1
ATOM 1521 O O . LEU A 1 196 ? -1.923 2.295 -1.403 1.00 98.19 196 LEU A O 1
ATOM 1525 N N . CYS A 1 197 ? -0.937 2.640 -3.389 1.00 98.25 197 CYS A N 1
ATOM 1526 C CA . CYS A 1 197 ? -1.170 4.086 -3.401 1.00 98.25 197 CYS A CA 1
ATOM 1527 C C . CYS A 1 197 ? -2.665 4.440 -3.417 1.00 98.25 197 CYS A C 1
ATOM 1529 O O . CYS A 1 197 ? -3.081 5.313 -2.651 1.00 98.25 197 CYS A O 1
ATOM 1531 N N . ASP A 1 198 ? -3.467 3.731 -4.215 1.00 98.19 198 ASP A N 1
ATOM 1532 C CA . ASP A 1 198 ? -4.923 3.898 -4.283 1.00 98.19 198 ASP A CA 1
ATOM 1533 C C . ASP A 1 198 ? -5.573 3.628 -2.919 1.00 98.19 198 ASP A C 1
ATOM 1535 O O . ASP A 1 198 ? -6.391 4.420 -2.452 1.00 98.19 198 ASP A O 1
ATOM 1539 N N . TRP A 1 199 ? -5.182 2.541 -2.242 1.00 98.31 199 TRP A N 1
ATOM 1540 C CA . TRP A 1 199 ? -5.728 2.202 -0.926 1.00 98.31 199 TRP A CA 1
ATOM 1541 C C . TRP A 1 199 ? -5.368 3.241 0.143 1.00 98.31 199 TRP A C 1
ATOM 1543 O O . TRP A 1 199 ? -6.201 3.585 0.981 1.00 98.31 199 TRP A O 1
ATOM 1553 N N . LEU A 1 200 ? -4.137 3.763 0.113 1.00 97.75 200 LEU A N 1
ATOM 1554 C CA . LEU A 1 200 ? -3.686 4.793 1.054 1.00 97.75 200 LEU A CA 1
ATOM 1555 C C . LEU A 1 200 ? -4.388 6.140 0.828 1.00 97.75 200 LEU A C 1
ATOM 1557 O O . LEU A 1 200 ? -4.453 6.949 1.755 1.00 97.75 200 LEU A O 1
ATOM 1561 N N . GLY A 1 201 ? -4.895 6.395 -0.383 1.00 97.25 201 GLY A N 1
ATOM 1562 C CA . GLY A 1 201 ? -5.618 7.621 -0.721 1.00 97.25 201 GLY A CA 1
ATOM 1563 C C . GLY A 1 201 ? -4.745 8.881 -0.706 1.00 97.25 201 GLY A C 1
ATOM 1564 O O . GLY A 1 201 ? -5.254 9.983 -0.505 1.00 97.25 201 GLY A O 1
ATOM 1565 N N . VAL A 1 202 ? -3.426 8.737 -0.879 1.00 97.19 202 VAL A N 1
ATOM 1566 C CA . VAL A 1 202 ? -2.493 9.872 -0.938 1.00 97.19 202 VAL A CA 1
ATOM 1567 C C . VAL A 1 202 ? -2.418 10.374 -2.377 1.00 97.19 202 VAL A C 1
ATOM 1569 O O . VAL A 1 202 ? -1.723 9.791 -3.207 1.00 97.19 202 VAL A O 1
ATOM 1572 N N . GLN A 1 203 ? -3.134 11.466 -2.656 1.00 97.19 203 GLN A N 1
ATOM 1573 C CA . GLN A 1 203 ? -3.332 11.998 -4.009 1.00 97.19 203 GLN A CA 1
ATOM 1574 C C . GLN A 1 203 ? -2.019 12.220 -4.775 1.00 97.19 203 GLN A C 1
ATOM 1576 O O . GLN A 1 203 ? -1.878 11.740 -5.895 1.00 97.19 203 GLN A O 1
ATOM 1581 N N . GLU A 1 204 ? -1.032 12.863 -4.145 1.00 96.44 204 GLU A N 1
ATOM 1582 C CA . GLU A 1 204 ? 0.280 13.122 -4.759 1.00 96.44 204 GLU A CA 1
ATOM 1583 C C . GLU A 1 204 ? 0.989 11.828 -5.194 1.00 96.44 204 GLU A C 1
ATOM 1585 O O . GLU A 1 204 ? 1.666 11.785 -6.219 1.00 96.44 204 GLU A O 1
ATOM 159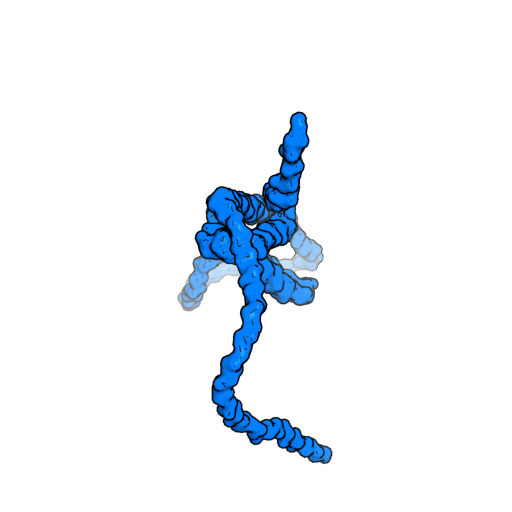0 N N . SER A 1 205 ? 0.836 10.747 -4.424 1.00 96.44 205 SER A N 1
ATOM 1591 C CA . SER A 1 205 ? 1.446 9.453 -4.736 1.00 96.44 205 SER A CA 1
ATOM 1592 C C . SER A 1 205 ? 0.704 8.713 -5.846 1.00 96.44 205 SER A C 1
ATOM 1594 O O . SER A 1 205 ? 1.346 8.066 -6.669 1.00 96.44 205 SER A O 1
ATOM 1596 N N . ILE A 1 206 ? -0.625 8.828 -5.892 1.00 97.56 206 ILE A N 1
ATOM 1597 C CA . ILE A 1 206 ? -1.452 8.274 -6.973 1.00 97.56 206 ILE A CA 1
ATOM 1598 C C . ILE A 1 206 ? -1.095 8.953 -8.302 1.00 97.56 206 ILE A C 1
ATOM 1600 O O . ILE A 1 206 ? -0.880 8.281 -9.308 1.00 97.56 206 ILE A O 1
ATOM 1604 N N . GLU A 1 207 ? -0.976 10.282 -8.306 1.00 97.31 207 GLU A N 1
ATOM 1605 C CA . GLU A 1 207 ? -0.573 11.056 -9.485 1.00 97.31 207 GLU A CA 1
ATOM 1606 C C . GLU A 1 207 ? 0.836 10.682 -9.956 1.00 97.31 207 GLU A C 1
ATOM 1608 O O . GLU A 1 207 ? 1.020 10.381 -11.136 1.00 97.31 207 GLU A O 1
ATOM 1613 N N . ALA A 1 208 ? 1.802 10.602 -9.034 1.00 96.81 208 ALA A N 1
ATOM 1614 C CA . ALA A 1 208 ? 3.166 10.188 -9.354 1.00 96.81 208 ALA A CA 1
ATOM 1615 C C . ALA A 1 208 ? 3.236 8.767 -9.944 1.00 96.81 208 ALA A C 1
ATOM 1617 O O . ALA A 1 208 ? 4.027 8.520 -10.856 1.00 96.81 208 ALA A O 1
ATOM 1618 N N . MET A 1 209 ? 2.410 7.834 -9.454 1.00 96.81 209 MET A N 1
ATOM 1619 C CA . MET A 1 209 ? 2.342 6.474 -9.999 1.00 96.81 209 MET A CA 1
ATOM 1620 C C . MET A 1 209 ? 1.755 6.461 -11.417 1.00 96.81 209 MET A C 1
ATOM 1622 O O . MET A 1 209 ? 2.332 5.850 -12.310 1.00 96.81 209 MET A O 1
ATOM 1626 N N . ASN A 1 210 ? 0.655 7.184 -11.653 1.00 94.94 210 ASN A N 1
ATOM 1627 C CA . ASN A 1 210 ? 0.030 7.274 -12.979 1.00 94.94 210 ASN A CA 1
ATOM 1628 C C . ASN A 1 210 ? 0.961 7.928 -14.019 1.00 94.94 210 ASN A C 1
ATOM 1630 O O . ASN A 1 210 ? 0.997 7.516 -15.182 1.00 94.94 210 ASN A O 1
ATOM 1634 N N . GLU A 1 211 ? 1.721 8.951 -13.615 1.00 95.06 211 GLU A N 1
ATOM 1635 C CA . GLU A 1 211 ? 2.719 9.580 -14.480 1.00 95.06 211 GLU A CA 1
ATOM 1636 C C . GLU A 1 211 ? 3.826 8.586 -14.851 1.00 95.06 211 GLU A C 1
ATOM 1638 O O . GLU A 1 211 ? 4.169 8.453 -16.028 1.00 95.06 211 GLU A O 1
ATOM 1643 N N . LEU A 1 212 ? 4.339 7.843 -13.866 1.00 93.25 212 LEU A N 1
ATOM 1644 C CA . LEU A 1 212 ? 5.357 6.822 -14.090 1.00 93.25 212 LEU A CA 1
ATOM 1645 C C . LEU A 1 212 ? 4.852 5.725 -15.038 1.00 93.25 212 LEU A C 1
ATOM 1647 O O . LEU A 1 212 ? 5.538 5.394 -15.999 1.00 93.25 212 LEU A O 1
ATOM 1651 N N . GLU A 1 213 ? 3.635 5.216 -14.837 1.00 91.31 213 GLU A N 1
ATOM 1652 C CA . GLU A 1 213 ? 3.002 4.239 -15.736 1.00 91.31 213 GLU A CA 1
ATOM 1653 C C . GLU A 1 213 ? 2.894 4.751 -17.178 1.00 91.31 213 GLU A C 1
ATOM 1655 O O . GLU A 1 213 ? 3.166 4.015 -18.129 1.00 91.31 213 GLU A O 1
ATOM 1660 N N . THR A 1 214 ? 2.549 6.029 -17.352 1.00 90.88 214 THR A N 1
ATOM 1661 C CA . THR A 1 214 ? 2.443 6.657 -18.676 1.00 90.88 214 THR A CA 1
ATOM 1662 C C . THR A 1 214 ? 3.806 6.753 -19.364 1.00 90.88 214 THR A C 1
ATOM 1664 O O . THR A 1 214 ? 3.919 6.446 -20.554 1.00 90.88 214 THR A O 1
ATOM 1667 N N . GLN A 1 215 ? 4.853 7.133 -18.621 1.00 89.50 215 GLN A N 1
ATOM 1668 C CA . GLN A 1 215 ? 6.231 7.163 -19.126 1.00 89.50 215 GLN A CA 1
ATOM 1669 C C . GLN A 1 215 ? 6.658 5.762 -19.589 1.00 89.50 215 GLN A C 1
ATOM 1671 O O . GLN A 1 215 ? 7.094 5.592 -20.729 1.00 89.50 215 GLN A O 1
ATOM 1676 N N . LEU A 1 216 ? 6.411 4.743 -18.765 1.00 85.69 216 LEU A N 1
ATOM 1677 C CA . LEU A 1 216 ? 6.761 3.350 -19.053 1.00 85.69 216 LEU A CA 1
ATOM 1678 C C . LEU A 1 216 ? 6.031 2.792 -20.281 1.00 85.69 216 LEU A C 1
ATOM 1680 O O . LEU A 1 216 ? 6.647 2.163 -21.142 1.00 85.69 216 LEU A O 1
ATOM 1684 N N . ALA A 1 217 ? 4.730 3.060 -20.410 1.00 83.12 217 ALA A N 1
ATOM 1685 C CA . ALA A 1 217 ? 3.948 2.629 -21.567 1.00 83.12 217 ALA A CA 1
ATOM 1686 C C . ALA A 1 217 ? 4.439 3.277 -22.876 1.00 83.12 217 ALA A C 1
ATOM 1688 O O . ALA A 1 217 ? 4.439 2.631 -23.929 1.00 83.12 217 ALA A O 1
ATOM 1689 N N . SER A 1 218 ? 4.889 4.536 -22.819 1.00 82.06 218 SER A N 1
ATOM 1690 C CA . SER A 1 218 ? 5.420 5.247 -23.987 1.00 82.06 218 SER A CA 1
ATOM 1691 C C . SER A 1 218 ? 6.760 4.680 -24.474 1.00 82.06 218 SER A C 1
ATOM 1693 O O . SER A 1 218 ? 6.980 4.566 -25.682 1.00 82.06 218 SER A O 1
ATOM 1695 N N . GLU A 1 219 ? 7.621 4.243 -23.552 1.00 73.56 219 GLU A N 1
ATOM 1696 C CA . GLU A 1 219 ? 8.932 3.667 -23.867 1.00 73.56 219 GLU A CA 1
ATOM 1697 C C . GLU A 1 219 ? 8.818 2.252 -24.451 1.00 73.56 219 GLU A C 1
ATOM 1699 O O . GLU A 1 219 ? 9.503 1.923 -25.421 1.00 73.56 219 GLU A O 1
ATOM 1704 N N . VAL A 1 220 ? 7.899 1.429 -23.934 1.00 65.88 220 VAL A N 1
ATOM 1705 C CA . VAL A 1 220 ? 7.659 0.066 -24.442 1.00 65.88 220 VAL A CA 1
ATOM 1706 C C . VAL A 1 220 ? 6.937 0.083 -25.800 1.00 65.88 220 VAL A C 1
ATOM 1708 O O . VAL A 1 220 ? 7.220 -0.741 -26.674 1.00 65.88 220 VAL A O 1
ATOM 1711 N N . GLY A 1 221 ? 6.037 1.047 -26.026 1.00 56.34 221 GLY A N 1
ATOM 1712 C CA . GLY A 1 221 ? 5.309 1.202 -27.291 1.00 56.34 221 GLY A CA 1
ATOM 1713 C C . GLY A 1 221 ? 6.148 1.750 -28.455 1.00 56.34 221 GLY A C 1
ATOM 1714 O O . GLY A 1 221 ? 5.858 1.446 -29.614 1.00 56.34 221 GLY A O 1
ATOM 1715 N N . GLY A 1 222 ? 7.205 2.520 -28.172 1.00 48.72 222 GLY A N 1
ATOM 1716 C CA . GLY A 1 222 ? 8.016 3.206 -29.187 1.00 48.72 222 GLY A CA 1
ATOM 1717 C C . GLY A 1 222 ? 8.949 2.308 -30.012 1.00 48.72 222 GLY A C 1
ATOM 1718 O O . GLY A 1 222 ? 9.309 2.662 -31.134 1.00 48.72 222 GLY A O 1
ATOM 1719 N N . ILE A 1 223 ? 9.311 1.121 -29.515 1.00 50.47 223 ILE A N 1
ATOM 1720 C CA . ILE A 1 223 ? 10.323 0.257 -30.157 1.00 50.47 223 ILE A CA 1
ATOM 1721 C C . ILE A 1 223 ? 9.729 -0.600 -31.296 1.00 50.47 223 ILE A C 1
ATOM 1723 O O . ILE A 1 223 ? 10.445 -1.028 -32.201 1.00 50.47 223 ILE A O 1
ATOM 1727 N N . LYS A 1 224 ? 8.403 -0.792 -31.348 1.00 48.88 224 LYS A N 1
ATOM 1728 C CA . LYS A 1 224 ? 7.740 -1.585 -32.408 1.00 48.88 224 LYS A CA 1
ATOM 1729 C C . LYS A 1 224 ? 7.518 -0.843 -33.741 1.00 48.88 224 LYS A C 1
ATOM 1731 O O . LYS A 1 224 ? 7.035 -1.464 -34.685 1.00 48.88 224 LYS A O 1
ATOM 1736 N N . GLY A 1 225 ? 7.870 0.443 -33.854 1.00 42.16 225 GLY A N 1
ATOM 1737 C CA . GLY A 1 225 ? 7.578 1.276 -35.037 1.00 42.16 225 GLY A CA 1
ATOM 1738 C C . GLY A 1 225 ? 8.746 1.578 -35.992 1.00 42.16 225 GLY A C 1
ATOM 1739 O O . GLY A 1 225 ? 8.528 2.179 -37.041 1.00 42.16 225 GLY A O 1
ATOM 1740 N N . GLY A 1 226 ? 9.982 1.187 -35.669 1.00 40.94 226 GLY A N 1
ATOM 1741 C CA . GLY A 1 226 ? 11.195 1.611 -36.390 1.00 40.94 226 GLY A CA 1
ATOM 1742 C C . GLY A 1 226 ? 11.661 0.675 -37.509 1.00 40.94 226 GLY A C 1
ATOM 1743 O O . GLY A 1 226 ? 12.840 0.351 -37.576 1.00 40.94 226 GLY A O 1
ATOM 1744 N N . GLY A 1 227 ? 10.751 0.196 -38.359 1.00 43.06 227 GLY A N 1
ATOM 1745 C CA . GLY A 1 227 ? 11.045 -0.716 -39.475 1.00 43.06 227 GLY A CA 1
ATOM 1746 C C . GLY A 1 227 ? 10.649 -0.148 -40.837 1.00 43.06 227 GLY A C 1
ATOM 1747 O O . GLY A 1 227 ? 10.116 -0.872 -41.669 1.00 43.06 227 GLY A O 1
ATOM 1748 N N . GLY A 1 228 ? 10.832 1.155 -41.050 1.00 41.16 228 GLY A N 1
ATOM 1749 C CA . GLY A 1 228 ? 10.584 1.813 -42.332 1.00 41.16 228 GLY A CA 1
ATOM 1750 C C . GLY A 1 228 ? 11.870 1.940 -43.135 1.00 41.16 228 GLY A C 1
ATOM 1751 O O . GLY A 1 228 ? 12.560 2.950 -43.045 1.00 41.16 228 GLY A O 1
ATOM 1752 N N . VAL A 1 229 ? 12.188 0.905 -43.909 1.00 52.06 229 VAL A N 1
ATOM 1753 C CA . VAL A 1 229 ? 13.141 0.972 -45.020 1.00 52.06 229 VAL A CA 1
ATOM 1754 C C . VAL A 1 229 ? 12.690 2.089 -45.968 1.00 52.06 229 VAL A C 1
ATOM 1756 O O . VAL A 1 229 ? 11.675 1.938 -46.644 1.00 52.06 229 VAL A O 1
ATOM 1759 N N . SER A 1 230 ? 13.443 3.187 -46.042 1.00 48.12 230 SER A N 1
ATOM 1760 C CA . SER A 1 230 ? 13.411 4.066 -47.214 1.00 48.12 230 SER A CA 1
ATOM 1761 C C . SER A 1 230 ? 14.531 3.645 -48.148 1.00 48.12 230 SER A C 1
ATOM 1763 O O . SER A 1 230 ? 15.690 4.036 -48.016 1.00 48.12 230 SER A O 1
ATOM 1765 N N . THR A 1 231 ? 14.133 2.763 -49.053 1.00 50.38 231 THR A N 1
ATOM 1766 C CA 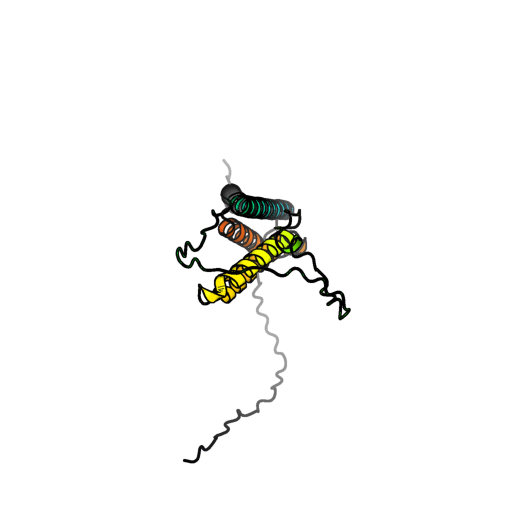. THR A 1 231 ? 14.792 2.427 -50.306 1.00 50.38 231 THR A CA 1
ATOM 1767 C C . THR A 1 231 ? 15.027 3.707 -51.116 1.00 50.38 231 THR A C 1
ATOM 1769 O O . THR A 1 231 ? 14.171 4.586 -51.153 1.00 50.38 231 THR A O 1
ATOM 1772 N N . THR A 1 232 ? 16.213 3.774 -51.714 1.00 54.59 232 THR A N 1
ATOM 1773 C CA . THR A 1 232 ? 16.634 4.566 -52.882 1.00 54.59 232 THR A CA 1
ATOM 1774 C C . THR A 1 232 ? 15.545 5.312 -53.662 1.00 54.59 232 THR A C 1
ATOM 1776 O O . THR A 1 232 ? 14.575 4.689 -54.085 1.00 54.59 232 THR A O 1
ATOM 1779 N N . GLU A 1 233 ? 15.806 6.576 -53.996 1.00 42.72 233 GLU A N 1
ATOM 1780 C CA . GLU A 1 233 ? 16.231 7.010 -55.346 1.00 42.72 233 GLU A CA 1
ATOM 1781 C C . GLU A 1 233 ? 16.890 8.397 -55.290 1.00 42.72 233 GLU A C 1
ATOM 1783 O O . GLU A 1 233 ? 16.415 9.252 -54.508 1.00 42.72 233 GLU A O 1
#

Organism: NCBI:txid1337665